Protein AF-A0A6G9YZG6-F1 (afdb_monomer_lite)

InterPro domains:
  IPR021944 Protein of unknown function DUF3560 [PF12083] (95-183)

Organism: NCBI:txid455432

pLDDT: mean 95.26, std 3.95, range [66.19, 98.56]

Structure (mmCIF, N/CA/C/O backbone):
data_AF-A0A6G9YZG6-F1
#
_entry.id   AF-A0A6G9YZG6-F1
#
loop_
_atom_site.group_PDB
_atom_site.id
_atom_site.type_symbol
_atom_site.label_atom_id
_atom_site.label_alt_id
_atom_site.label_comp_id
_atom_site.label_asym_id
_atom_site.label_entity_id
_atom_site.label_seq_id
_atom_site.pdbx_PDB_ins_code
_atom_site.Cartn_x
_atom_site.Cartn_y
_atom_site.Cartn_z
_atom_site.occupancy
_atom_site.B_iso_or_equiv
_atom_site.auth_seq_id
_atom_site.auth_comp_id
_atom_site.auth_asym_id
_atom_site.auth_atom_id
_atom_site.pdbx_PDB_model_num
ATOM 1 N N . MET A 1 1 ? -2.376 -21.360 24.106 1.00 89.12 1 MET A N 1
ATOM 2 C CA . MET A 1 1 ? -1.955 -20.073 23.513 1.00 89.12 1 MET A CA 1
ATOM 3 C C . MET A 1 1 ? -3.030 -19.050 23.821 1.00 89.12 1 MET A C 1
ATOM 5 O O . MET A 1 1 ? -4.202 -19.397 23.697 1.00 89.12 1 MET A O 1
ATOM 9 N N . THR A 1 2 ? -2.637 -17.857 24.265 1.00 96.19 2 THR A N 1
ATOM 10 C CA . THR A 1 2 ? -3.568 -16.774 24.608 1.00 96.19 2 THR A CA 1
ATOM 11 C C . THR A 1 2 ? -3.602 -15.763 23.473 1.00 96.19 2 THR A C 1
ATOM 13 O O . THR A 1 2 ? -2.553 -15.366 22.978 1.00 96.19 2 THR A O 1
ATOM 16 N N . LEU A 1 3 ? -4.807 -15.399 23.051 1.00 97.50 3 LEU A N 1
ATOM 17 C CA . LEU A 1 3 ? -5.093 -14.410 22.025 1.00 97.50 3 LEU A CA 1
ATOM 18 C C . LEU A 1 3 ? -5.885 -13.266 22.649 1.00 97.50 3 LEU A C 1
ATOM 20 O O . LEU A 1 3 ? -6.786 -13.506 23.456 1.00 97.50 3 LEU A O 1
ATOM 24 N N . THR A 1 4 ? -5.623 -12.041 22.214 1.00 98.25 4 THR A N 1
ATOM 25 C CA . THR A 1 4 ? -6.301 -10.861 22.760 1.00 98.25 4 THR A CA 1
ATOM 26 C C . THR A 1 4 ? -7.100 -10.163 21.671 1.00 98.25 4 THR A C 1
ATOM 28 O O . THR A 1 4 ? -6.534 -9.739 20.664 1.00 98.25 4 THR A O 1
ATOM 31 N N . ILE A 1 5 ? -8.411 -9.997 21.861 1.00 98.19 5 ILE A N 1
ATOM 32 C CA . ILE A 1 5 ? -9.216 -9.093 21.032 1.00 98.19 5 ILE A CA 1
ATOM 33 C C . ILE A 1 5 ? -9.313 -7.751 21.751 1.00 98.19 5 ILE A C 1
ATOM 35 O O . ILE A 1 5 ? -9.978 -7.642 22.783 1.00 98.19 5 ILE A O 1
ATOM 39 N N . THR A 1 6 ? -8.666 -6.731 21.194 1.00 98.12 6 THR A N 1
ATOM 40 C CA . THR A 1 6 ? -8.722 -5.358 21.703 1.00 98.12 6 THR A CA 1
ATOM 41 C C . THR A 1 6 ? -9.744 -4.537 20.928 1.00 98.12 6 THR A C 1
ATOM 43 O O . THR A 1 6 ? -9.953 -4.743 19.729 1.00 98.12 6 THR A O 1
ATOM 46 N N . HIS A 1 7 ? -10.391 -3.594 21.608 1.00 98.00 7 HIS A N 1
ATOM 47 C CA . HIS A 1 7 ? -11.150 -2.525 20.977 1.00 98.00 7 HIS A CA 1
ATOM 48 C C . HIS A 1 7 ? -10.898 -1.197 21.686 1.00 98.00 7 HIS A C 1
ATOM 50 O O . HIS A 1 7 ? -11.133 -1.096 22.886 1.00 98.00 7 HIS A O 1
ATOM 56 N N . THR A 1 8 ? -10.500 -0.184 20.920 1.00 97.25 8 THR A N 1
ATOM 57 C CA . THR A 1 8 ? -10.471 1.222 21.346 1.00 97.25 8 THR A CA 1
ATOM 58 C C . THR A 1 8 ? -11.055 2.103 20.244 1.00 97.25 8 THR A C 1
ATOM 60 O O . THR A 1 8 ? -11.050 1.725 19.066 1.00 97.25 8 THR A O 1
ATOM 63 N N . ALA A 1 9 ? -11.517 3.308 20.590 1.00 95.44 9 ALA A N 1
ATOM 64 C CA . ALA A 1 9 ? -11.971 4.271 19.588 1.00 95.44 9 ALA A CA 1
ATOM 65 C C . ALA A 1 9 ? -10.851 4.638 18.590 1.00 95.44 9 ALA A C 1
ATOM 67 O O . ALA A 1 9 ? -11.101 4.714 17.388 1.00 95.44 9 ALA A O 1
ATOM 68 N N . ALA A 1 10 ? -9.607 4.792 19.055 1.00 94.38 10 ALA A N 1
ATOM 69 C CA . ALA A 1 10 ? -8.480 5.190 18.209 1.00 94.38 10 ALA A CA 1
ATOM 70 C C . ALA A 1 10 ? -8.047 4.092 17.219 1.00 94.38 10 ALA A C 1
ATOM 72 O O . ALA A 1 10 ? -7.867 4.352 16.025 1.00 94.38 10 ALA A O 1
ATOM 73 N N . GLU A 1 11 ? -7.896 2.854 17.691 1.00 94.00 11 GLU A N 1
ATOM 74 C CA . GLU A 1 11 ? -7.313 1.766 16.895 1.00 94.00 11 GLU A CA 1
ATOM 75 C C . GLU A 1 11 ? -8.378 0.938 16.174 1.00 94.00 11 GLU A C 1
ATOM 77 O O . GLU A 1 11 ? -8.157 0.464 15.051 1.00 94.00 11 GLU A O 1
ATOM 82 N N . GLY A 1 12 ? -9.580 0.870 16.749 1.00 96.62 12 GLY A N 1
ATOM 83 C CA . GLY A 1 12 ? -10.653 -0.004 16.314 1.00 96.62 12 GLY A CA 1
ATOM 84 C C . GLY A 1 12 ? -10.546 -1.381 16.965 1.00 96.62 12 GLY A C 1
ATOM 85 O O . GLY A 1 12 ? -9.961 -1.528 18.028 1.00 96.62 12 GLY A O 1
ATOM 86 N N . THR A 1 13 ? -11.146 -2.394 16.333 1.00 98.25 13 THR A N 1
ATOM 87 C CA . THR A 1 13 ? -11.141 -3.769 16.855 1.00 98.25 13 THR A CA 1
ATOM 88 C C . THR A 1 13 ? -10.064 -4.587 16.164 1.00 98.25 13 THR A C 1
ATOM 90 O O . THR A 1 13 ? -10.053 -4.650 14.927 1.00 98.25 13 THR A O 1
ATOM 93 N N . MET A 1 14 ? -9.209 -5.237 16.945 1.00 98.00 14 MET A N 1
ATOM 94 C CA . MET A 1 14 ? -8.041 -5.968 16.459 1.00 98.00 14 MET A CA 1
ATOM 95 C C . MET A 1 14 ? -7.892 -7.286 17.221 1.00 98.00 14 MET A C 1
ATOM 97 O O . MET A 1 14 ? -8.255 -7.374 18.389 1.00 98.00 14 MET A O 1
ATOM 101 N N . LEU A 1 15 ? -7.402 -8.321 16.543 1.00 97.94 15 LEU A N 1
ATOM 102 C CA . LEU A 1 15 ? -6.982 -9.578 17.155 1.00 97.94 15 LEU A CA 1
ATOM 103 C C . LEU A 1 15 ? -5.455 -9.602 17.162 1.00 97.94 15 LEU A C 1
ATOM 105 O O . LEU A 1 15 ? -4.824 -9.573 16.100 1.00 97.94 15 LEU A O 1
ATOM 109 N N . ASN A 1 16 ? -4.900 -9.656 18.363 1.00 96.81 16 ASN A N 1
ATOM 110 C CA . ASN A 1 16 ? -3.474 -9.612 18.635 1.00 96.81 16 ASN A CA 1
ATOM 111 C C . ASN A 1 16 ? -2.943 -11.005 18.981 1.00 96.81 16 ASN A C 1
ATOM 113 O O . ASN A 1 16 ? -3.702 -11.968 19.105 1.00 96.81 16 ASN A O 1
ATOM 117 N N . ASP A 1 17 ? -1.621 -11.087 19.114 1.00 95.50 17 ASP A N 1
ATOM 118 C CA . ASP A 1 17 ? -0.892 -12.276 19.571 1.00 95.50 17 ASP A CA 1
ATOM 119 C C . ASP A 1 17 ? -1.012 -13.501 18.652 1.00 95.50 17 ASP A C 1
ATOM 121 O O . ASP A 1 17 ? -0.592 -14.597 19.009 1.00 95.50 17 ASP A O 1
ATOM 125 N N . THR A 1 18 ? -1.530 -13.322 17.433 1.00 94.62 18 THR A N 1
ATOM 126 C CA . THR A 1 18 ? -1.565 -14.378 16.415 1.00 94.62 18 THR A CA 1
ATOM 127 C C . THR A 1 18 ? -0.169 -14.639 15.865 1.00 94.62 18 THR A C 1
ATOM 129 O O . THR A 1 18 ? 0.550 -13.693 15.528 1.00 94.62 18 THR A O 1
ATOM 132 N N . VAL A 1 19 ? 0.185 -15.905 15.672 1.00 92.56 19 VAL A N 1
ATOM 133 C CA . VAL A 1 19 ? 1.480 -16.314 15.119 1.00 92.56 19 VAL A CA 1
ATOM 134 C C . VAL A 1 19 ? 1.274 -16.964 13.755 1.00 92.56 19 VAL A C 1
ATOM 136 O O . VAL A 1 19 ? 0.313 -17.681 13.509 1.00 92.56 19 VAL A O 1
ATOM 139 N N . ARG A 1 20 ? 2.186 -16.733 12.809 1.00 91.56 20 ARG A N 1
ATOM 140 C CA . ARG A 1 20 ? 2.101 -17.397 11.503 1.00 91.56 20 ARG A CA 1
ATOM 141 C C . ARG A 1 20 ? 2.157 -18.921 11.680 1.00 91.56 20 ARG A C 1
ATOM 143 O O . ARG A 1 20 ? 3.149 -19.438 12.178 1.00 91.56 20 ARG A O 1
ATOM 150 N N . GLY A 1 21 ? 1.144 -19.618 11.165 1.00 91.88 21 GLY A N 1
ATOM 151 C CA . GLY A 1 21 ? 1.078 -21.084 11.177 1.00 91.88 21 GLY A CA 1
ATOM 152 C C . GLY A 1 21 ? 0.501 -21.686 12.460 1.00 91.88 21 GLY A C 1
ATOM 153 O O . GLY A 1 21 ? 0.537 -22.900 12.612 1.00 91.88 21 GLY A O 1
ATOM 154 N N . ASP A 1 22 ? -0.045 -20.868 13.362 1.00 92.69 22 ASP A N 1
ATOM 155 C CA . ASP A 1 22 ? -0.682 -21.318 14.605 1.00 92.69 22 ASP A CA 1
ATOM 156 C C . ASP A 1 22 ? -2.106 -21.877 14.425 1.00 92.69 22 ASP A C 1
ATOM 158 O O . ASP A 1 22 ? -2.679 -22.353 15.399 1.00 92.69 22 ASP A O 1
ATOM 162 N N . GLY A 1 23 ? -2.677 -21.812 13.215 1.00 95.06 23 GLY A N 1
ATOM 163 C CA . GLY A 1 23 ? -4.058 -22.205 12.893 1.00 95.06 23 GLY A CA 1
ATOM 164 C C . GLY A 1 23 ? -5.105 -21.089 13.047 1.00 95.06 23 GLY A C 1
ATOM 165 O O . GLY A 1 23 ? -6.247 -21.231 12.601 1.00 95.06 23 GLY A O 1
ATOM 166 N N . THR A 1 24 ? -4.737 -19.941 13.628 1.00 96.62 24 THR A N 1
ATOM 167 C CA . THR A 1 24 ? -5.648 -18.810 13.867 1.00 96.62 24 THR A CA 1
ATOM 168 C C . THR A 1 24 ? -6.155 -18.217 12.553 1.00 96.62 24 THR A C 1
ATOM 170 O O . THR A 1 24 ? -7.292 -17.748 12.460 1.00 96.62 24 THR A O 1
ATOM 173 N N . TYR A 1 25 ? -5.326 -18.234 11.506 1.00 96.50 25 TYR A N 1
ATOM 174 C CA . TYR A 1 25 ? -5.683 -17.680 10.203 1.00 96.50 25 TYR A CA 1
ATOM 175 C C . TYR A 1 25 ? -6.857 -18.426 9.554 1.00 96.50 25 TYR A C 1
ATOM 177 O O . TYR A 1 25 ? -7.769 -17.788 9.022 1.00 96.50 25 TYR A O 1
ATOM 185 N N . GLU A 1 26 ? -6.859 -19.754 9.625 1.00 97.19 26 GLU A N 1
ATOM 186 C CA . GLU A 1 26 ? -7.898 -20.625 9.081 1.00 97.19 26 GLU A CA 1
ATOM 187 C C . GLU A 1 26 ? -9.221 -20.407 9.819 1.00 97.19 26 GLU A C 1
ATOM 189 O O . GLU A 1 26 ? -10.245 -20.144 9.183 1.00 97.19 26 GLU A O 1
ATOM 194 N N . VAL A 1 27 ? -9.185 -20.394 11.158 1.00 97.69 27 VAL A N 1
ATOM 195 C CA . VAL A 1 27 ? -10.365 -20.120 11.995 1.00 97.69 27 VAL A CA 1
ATOM 196 C C . VAL A 1 27 ? -10.961 -18.755 11.659 1.00 97.69 27 VAL A C 1
ATOM 198 O O . VAL A 1 27 ? -12.163 -18.628 11.414 1.00 97.69 27 VAL A O 1
ATOM 201 N N . MET A 1 28 ? -10.125 -17.720 11.578 1.00 97.94 28 MET A N 1
ATOM 202 C CA . MET A 1 28 ? -10.586 -16.367 11.271 1.00 97.94 28 MET A CA 1
ATOM 203 C C . MET A 1 28 ? -11.084 -16.209 9.829 1.00 97.94 28 MET A C 1
ATOM 205 O O . MET A 1 28 ? -11.976 -15.393 9.580 1.00 97.94 28 MET A O 1
ATOM 209 N N . CYS A 1 29 ? -10.582 -17.001 8.876 1.00 97.50 29 CYS A N 1
ATOM 210 C CA . CYS A 1 29 ? -11.158 -17.061 7.533 1.00 97.50 29 CYS A CA 1
ATOM 211 C C . CYS A 1 29 ? -12.594 -17.595 7.559 1.00 97.50 29 CYS A C 1
ATOM 213 O O . CYS A 1 29 ? -13.457 -17.008 6.900 1.00 97.50 29 CYS A O 1
ATOM 215 N N . GLU A 1 30 ? -12.877 -18.637 8.344 1.00 97.62 30 GLU A N 1
ATOM 216 C CA . GLU A 1 30 ? -14.247 -19.141 8.502 1.00 97.62 30 GLU A CA 1
ATOM 217 C C . GLU A 1 30 ? -15.149 -18.140 9.226 1.00 97.62 30 GLU A C 1
ATOM 219 O O . GLU A 1 30 ? -16.259 -17.856 8.768 1.00 97.62 30 GLU A O 1
ATOM 224 N N . VAL A 1 31 ? -14.655 -17.509 10.299 1.00 97.69 31 VAL A N 1
ATOM 225 C CA . VAL A 1 31 ? -15.375 -16.424 10.987 1.00 97.69 31 VAL A CA 1
ATOM 226 C C . VAL A 1 31 ? -15.730 -15.315 10.002 1.00 97.69 31 VAL A C 1
ATOM 228 O O . VAL A 1 31 ? -16.886 -14.898 9.932 1.00 97.69 31 VAL A O 1
ATOM 231 N N . LYS A 1 32 ? -14.768 -14.865 9.191 1.00 97.06 32 LYS A N 1
ATOM 232 C CA . LYS A 1 32 ? -14.996 -13.849 8.162 1.00 97.06 32 LYS A CA 1
ATOM 233 C C . LYS A 1 32 ? -16.069 -14.278 7.162 1.00 97.06 32 LYS A C 1
ATOM 235 O O . LYS A 1 32 ? -16.893 -13.441 6.802 1.00 97.06 32 LYS A O 1
ATOM 240 N N . ARG A 1 33 ? -16.070 -15.532 6.695 1.00 97.31 33 ARG A N 1
ATOM 241 C CA . ARG A 1 33 ? -17.112 -16.032 5.777 1.00 97.31 33 ARG A CA 1
ATOM 242 C C . ARG A 1 33 ? -18.493 -16.030 6.431 1.00 97.31 33 ARG A C 1
ATOM 244 O O . ARG A 1 33 ? -19.461 -15.680 5.769 1.00 97.31 33 ARG A O 1
ATOM 251 N N . ARG A 1 34 ? -18.570 -16.375 7.720 1.00 96.62 34 ARG A N 1
ATOM 252 C CA . ARG A 1 34 ? -19.827 -16.475 8.473 1.00 96.62 34 ARG A CA 1
ATOM 253 C C . ARG A 1 34 ? -20.428 -15.122 8.854 1.00 96.62 34 ARG A C 1
ATOM 255 O O . ARG A 1 34 ? -21.621 -14.921 8.669 1.00 96.62 34 ARG A O 1
ATOM 262 N N . VAL A 1 35 ? -19.634 -14.226 9.447 1.00 96.00 35 VAL A N 1
ATOM 263 C CA . VAL A 1 35 ? -20.140 -12.965 10.032 1.00 96.00 35 VAL A CA 1
ATOM 264 C C . VAL A 1 35 ? -19.664 -11.706 9.314 1.00 96.00 35 VAL A C 1
ATOM 266 O O . VAL A 1 35 ? -20.161 -10.624 9.594 1.00 96.00 35 VAL A O 1
ATOM 269 N N . GLY A 1 36 ? -18.726 -11.810 8.373 1.00 93.31 36 GLY A N 1
ATOM 270 C CA . GLY A 1 36 ? -18.195 -10.650 7.661 1.00 93.31 36 GLY A CA 1
ATOM 271 C C . GLY A 1 36 ? -17.328 -9.730 8.531 1.00 93.31 36 GLY A C 1
ATOM 272 O O . GLY A 1 36 ? -16.917 -10.074 9.637 1.00 93.31 36 GLY A O 1
ATOM 273 N N . HIS A 1 37 ? -17.010 -8.549 7.988 1.00 94.31 37 HIS A N 1
ATOM 274 C CA . HIS A 1 37 ? -16.215 -7.449 8.570 1.00 94.31 37 HIS A CA 1
ATOM 275 C C . HIS A 1 37 ? -14.761 -7.720 8.992 1.00 94.31 37 HIS A C 1
ATOM 277 O O . HIS A 1 37 ? -13.939 -6.811 8.849 1.00 94.31 37 HIS A O 1
ATOM 283 N N . TRP A 1 38 ? -14.420 -8.910 9.482 1.00 97.50 38 TRP A N 1
ATOM 284 C CA . TRP A 1 38 ? -13.044 -9.278 9.803 1.00 97.50 38 TRP A CA 1
ATOM 285 C C . TRP A 1 38 ? -12.184 -9.330 8.538 1.00 97.50 38 TRP A C 1
ATOM 287 O O . TRP A 1 38 ? -12.568 -9.874 7.498 1.00 97.50 38 TRP A O 1
ATOM 297 N N . LYS A 1 39 ? -10.995 -8.740 8.609 1.00 97.00 39 LYS A N 1
ATOM 298 C CA . LYS A 1 39 ? -10.051 -8.657 7.498 1.00 97.00 39 LYS A CA 1
ATOM 299 C C . LYS A 1 39 ? -8.626 -8.754 8.019 1.00 97.00 39 LYS A C 1
ATOM 301 O O . LYS A 1 39 ? -8.262 -8.046 8.948 1.00 97.00 39 LYS A O 1
ATOM 306 N N . TRP A 1 40 ? -7.798 -9.546 7.346 1.00 96.38 40 TRP A N 1
ATOM 307 C CA . TRP A 1 40 ? -6.355 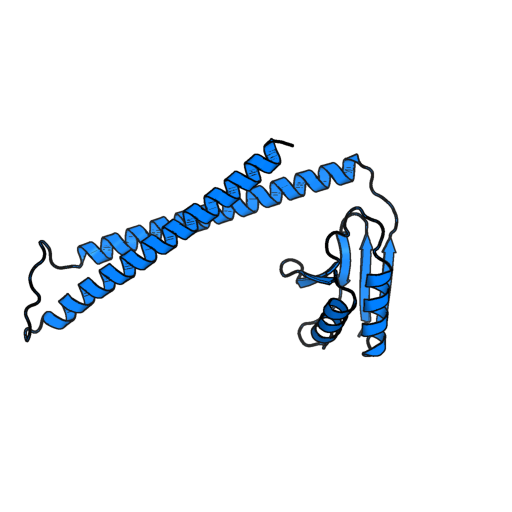-9.507 7.549 1.00 96.38 40 TRP A CA 1
ATOM 308 C C . TRP A 1 40 ? -5.765 -8.189 7.028 1.00 96.38 40 TRP A C 1
ATOM 310 O O . TRP A 1 40 ? -5.845 -7.879 5.830 1.00 96.38 40 TRP A O 1
ATOM 320 N N . SER A 1 41 ? -5.176 -7.406 7.925 1.00 94.56 41 SER A N 1
ATOM 321 C CA . SER A 1 41 ? -4.411 -6.208 7.602 1.00 94.56 41 SER A CA 1
ATOM 322 C C . SER A 1 41 ? -2.959 -6.584 7.331 1.00 94.56 41 SER A C 1
ATOM 324 O O . SER A 1 41 ? -2.249 -7.045 8.217 1.00 94.56 41 SER A O 1
ATOM 326 N N . ARG A 1 42 ? -2.485 -6.357 6.101 1.00 92.25 42 ARG A N 1
ATOM 327 C CA . ARG A 1 42 ? -1.086 -6.639 5.735 1.00 92.25 42 ARG A CA 1
ATOM 328 C C . ARG A 1 42 ? -0.091 -5.641 6.330 1.00 92.25 42 ARG A C 1
ATOM 330 O O . ARG A 1 42 ? 1.074 -5.985 6.459 1.00 92.25 42 ARG A O 1
ATOM 337 N N . SER A 1 43 ? -0.509 -4.417 6.647 1.00 89.31 43 SER A N 1
ATOM 338 C CA . SER A 1 43 ? 0.384 -3.432 7.272 1.00 89.31 43 SER A CA 1
ATOM 339 C C . SER A 1 43 ? 0.566 -3.704 8.762 1.00 89.31 43 SER A C 1
ATOM 341 O O . SER A 1 43 ? 1.675 -3.590 9.258 1.00 89.31 43 SER A O 1
ATOM 343 N N . LEU A 1 44 ? -0.508 -4.111 9.445 1.00 91.19 44 LEU A N 1
ATOM 344 C CA . LEU A 1 44 ? -0.486 -4.420 10.879 1.00 91.19 44 LEU A CA 1
ATOM 345 C C . LEU A 1 44 ? -0.135 -5.886 11.164 1.00 91.19 44 LEU A C 1
ATOM 347 O O . LEU A 1 44 ? 0.136 -6.229 12.303 1.00 91.19 44 LEU A O 1
ATOM 351 N N . GLN A 1 45 ? -0.152 -6.747 10.138 1.00 93.38 45 GLN A N 1
ATOM 352 C CA . GLN A 1 45 ? 0.023 -8.200 10.268 1.00 93.38 45 GLN A CA 1
ATOM 353 C C . GLN A 1 45 ? -0.931 -8.809 11.305 1.00 93.38 45 GLN A C 1
ATOM 355 O O . GLN A 1 45 ? -0.547 -9.662 12.096 1.00 93.38 45 GLN A O 1
ATOM 360 N N . GLN A 1 46 ? -2.181 -8.344 11.297 1.00 95.88 46 GLN A N 1
ATOM 361 C CA . GLN A 1 46 ? -3.199 -8.694 12.284 1.00 95.88 46 GLN A CA 1
ATOM 362 C C . GLN A 1 46 ? -4.585 -8.747 11.642 1.00 95.88 46 GLN A C 1
ATOM 364 O O . GLN A 1 46 ? -4.847 -8.113 10.610 1.00 95.88 46 GLN A O 1
ATOM 369 N N . TRP A 1 47 ? -5.504 -9.477 12.271 1.00 97.56 47 TRP A N 1
ATOM 370 C CA . TRP A 1 47 ? -6.921 -9.425 11.921 1.00 97.56 47 TRP A CA 1
ATOM 371 C C . TRP A 1 47 ? -7.563 -8.182 12.535 1.00 97.56 47 TRP A C 1
ATOM 373 O O . TRP A 1 47 ? -7.422 -7.925 13.724 1.00 97.56 47 TRP A O 1
ATOM 383 N N . ILE A 1 48 ? -8.295 -7.423 11.723 1.00 97.56 48 ILE A N 1
ATOM 384 C CA . ILE A 1 48 ? -9.008 -6.216 12.150 1.00 97.56 48 ILE A CA 1
ATOM 385 C C . ILE A 1 48 ? -10.473 -6.274 11.730 1.00 97.56 48 ILE A C 1
ATOM 387 O O . ILE A 1 48 ? -10.814 -6.890 10.715 1.00 97.56 48 ILE A O 1
ATOM 391 N N . VAL A 1 49 ? -11.341 -5.572 12.450 1.00 97.56 49 VAL A N 1
ATOM 392 C CA . VAL A 1 49 ? -12.715 -5.321 12.002 1.00 97.56 49 VAL A CA 1
ATOM 393 C C . VAL A 1 49 ? -12.730 -4.083 11.110 1.00 97.56 49 VAL A C 1
ATOM 395 O O . VAL A 1 49 ? -12.322 -2.992 11.499 1.00 97.56 49 VAL A O 1
ATOM 398 N N . HIS A 1 50 ? -13.234 -4.225 9.886 1.00 94.88 50 HIS A N 1
ATOM 399 C CA . HIS A 1 50 ? -13.317 -3.112 8.948 1.00 94.88 50 HIS A CA 1
ATOM 400 C C . HIS A 1 50 ? -14.235 -1.989 9.463 1.00 94.88 50 HIS A C 1
ATOM 402 O O . HIS A 1 50 ? -15.368 -2.248 9.894 1.00 94.88 50 HIS A O 1
ATOM 408 N N . ALA A 1 51 ? -13.766 -0.740 9.333 1.00 92.44 51 ALA A N 1
ATOM 409 C CA . ALA A 1 51 ? -14.478 0.479 9.721 1.00 92.44 51 ALA A CA 1
ATOM 410 C C . ALA A 1 51 ? -15.029 0.406 11.158 1.00 92.44 51 ALA A C 1
ATOM 412 O O . ALA A 1 51 ? -16.244 0.481 11.364 1.00 92.44 51 ALA A O 1
ATOM 413 N N . SER A 1 52 ? -14.141 0.166 12.127 1.00 95.81 52 SER A N 1
ATOM 414 C CA . SER A 1 52 ? -14.469 0.111 13.560 1.00 95.81 52 SER A CA 1
ATOM 415 C C . SER A 1 52 ? -13.857 1.237 14.397 1.00 95.81 52 SER A C 1
ATOM 417 O O . SER A 1 52 ? -14.189 1.325 15.568 1.00 95.81 52 SER A O 1
ATOM 419 N N . ARG A 1 53 ? -12.942 2.042 13.842 1.00 95.12 53 ARG A N 1
ATOM 420 C CA . ARG A 1 53 ? -12.385 3.217 14.533 1.00 95.12 53 ARG A CA 1
ATOM 421 C C . ARG A 1 53 ? -13.462 4.271 14.723 1.00 95.12 53 ARG A C 1
ATOM 423 O O . ARG A 1 53 ? -14.312 4.416 13.842 1.00 95.12 53 ARG A O 1
ATOM 430 N N . ASP A 1 54 ? -13.399 4.966 15.851 1.00 94.75 54 ASP A N 1
ATOM 431 C CA . ASP A 1 54 ? -14.322 6.023 16.266 1.00 94.75 54 ASP A CA 1
ATOM 432 C C . ASP A 1 54 ? -15.797 5.578 16.201 1.00 94.75 54 ASP A C 1
ATOM 434 O O . ASP A 1 54 ? -16.703 6.350 15.896 1.00 94.75 54 ASP A O 1
ATOM 438 N N . ARG A 1 55 ? -16.045 4.284 16.443 1.00 93.94 55 ARG A N 1
ATOM 439 C CA . ARG A 1 55 ? -17.373 3.663 16.476 1.00 93.94 55 ARG A CA 1
ATOM 440 C C . ARG A 1 55 ? -17.469 2.734 17.672 1.00 93.94 55 ARG A C 1
ATOM 442 O O . ARG A 1 55 ? -16.465 2.179 18.099 1.00 93.94 55 ARG A O 1
ATOM 449 N N . GLN A 1 56 ? -18.692 2.501 18.139 1.00 95.69 56 GLN A N 1
ATOM 450 C CA . GLN A 1 56 ? -18.942 1.496 19.169 1.00 95.69 56 GLN A CA 1
ATOM 451 C C . GLN A 1 56 ? -18.475 0.094 18.716 1.00 95.69 56 GLN A C 1
ATOM 453 O O . GLN A 1 56 ? -18.554 -0.222 17.515 1.00 95.69 56 GLN A O 1
ATOM 458 N N . PRO A 1 57 ? -18.007 -0.757 19.651 1.00 95.56 57 PRO A N 1
ATOM 459 C CA . PRO A 1 57 ? -17.537 -2.098 19.335 1.00 95.56 57 PRO A CA 1
ATOM 460 C C . PRO A 1 57 ? -18.623 -2.905 18.628 1.00 95.56 57 PRO A C 1
ATOM 462 O O . PRO A 1 57 ? -19.769 -2.975 19.069 1.00 95.56 57 PRO A O 1
ATOM 465 N N . LYS A 1 58 ? -18.265 -3.565 17.523 1.00 95.31 58 LYS A N 1
ATOM 466 C CA . LYS A 1 58 ? -19.202 -4.419 16.781 1.00 95.31 58 LYS A CA 1
ATOM 467 C C . LYS A 1 58 ? -19.330 -5.773 17.474 1.00 95.31 58 LYS A C 1
ATOM 469 O O . LYS A 1 58 ? -18.795 -6.768 16.986 1.00 95.31 58 LYS A O 1
ATOM 474 N N . GLU A 1 59 ? -20.036 -5.797 18.602 1.00 95.56 59 GLU A N 1
ATOM 475 C CA . GLU A 1 59 ? -20.065 -6.925 19.544 1.00 95.56 59 GLU A CA 1
ATOM 476 C C . GLU A 1 59 ? -20.388 -8.266 18.889 1.00 95.56 59 GLU A C 1
ATOM 478 O O . GLU A 1 59 ? -19.702 -9.248 19.155 1.00 95.56 59 GLU A O 1
ATOM 483 N N . TYR A 1 60 ? -21.350 -8.301 17.963 1.00 96.38 60 TYR A N 1
ATOM 484 C CA . TYR A 1 60 ? -21.684 -9.516 17.214 1.00 96.38 60 TYR A CA 1
ATOM 485 C C . TYR A 1 60 ? -20.456 -10.156 16.540 1.00 96.38 60 TYR A C 1
ATOM 487 O O . TYR A 1 60 ? -20.243 -11.362 16.638 1.00 96.38 60 TYR A O 1
ATOM 495 N N . HIS A 1 61 ? -19.602 -9.345 15.910 1.00 97.12 61 HIS A N 1
ATOM 496 C CA . HIS A 1 61 ? -18.414 -9.820 15.199 1.00 97.12 61 HIS A CA 1
ATOM 497 C C . HIS A 1 61 ? -17.296 -10.218 16.161 1.00 97.12 61 HIS A C 1
ATOM 499 O O . HIS A 1 61 ? -16.593 -11.196 15.907 1.00 97.12 61 HIS A O 1
ATOM 505 N N . ILE A 1 62 ? -17.135 -9.464 17.253 1.00 97.56 62 ILE A N 1
ATOM 506 C CA . ILE A 1 62 ? -16.151 -9.743 18.307 1.00 97.56 62 ILE A CA 1
ATOM 507 C C . ILE A 1 62 ? -16.476 -11.074 18.976 1.00 97.56 62 ILE A C 1
ATOM 509 O O . ILE A 1 62 ? -15.629 -11.962 19.027 1.00 97.56 62 ILE A O 1
ATOM 513 N N . LYS A 1 63 ? -17.723 -11.235 19.424 1.00 97.81 63 LYS A N 1
ATOM 514 C CA . LYS A 1 63 ? -18.199 -12.446 20.088 1.00 97.81 63 LYS A CA 1
ATOM 515 C C . LYS A 1 63 ? -18.097 -13.655 19.164 1.00 97.81 63 LYS A C 1
ATOM 517 O O . LYS A 1 63 ? -17.543 -14.672 19.556 1.00 97.81 63 LYS A O 1
ATOM 522 N N . ALA A 1 64 ? -18.520 -13.518 17.906 1.00 97.75 64 ALA A N 1
ATOM 523 C CA . ALA A 1 64 ? -18.414 -14.594 16.927 1.00 97.75 64 ALA A CA 1
ATOM 524 C C . ALA A 1 64 ? -16.969 -15.066 16.687 1.00 97.75 64 ALA A C 1
ATOM 526 O O . ALA A 1 64 ? -16.762 -16.261 16.475 1.00 97.75 64 ALA A O 1
ATOM 527 N N . ALA A 1 65 ? -15.991 -14.154 16.695 1.00 98.06 65 ALA A N 1
ATOM 528 C CA . ALA A 1 65 ? -14.576 -14.504 16.588 1.00 98.06 65 ALA A CA 1
ATOM 529 C C . ALA A 1 65 ? -14.066 -15.174 17.866 1.00 98.06 65 ALA A C 1
ATOM 531 O O . ALA A 1 65 ? -13.457 -16.238 17.795 1.00 98.06 65 ALA A O 1
ATOM 532 N N . ALA A 1 66 ? -14.365 -14.589 19.028 1.00 98.25 66 ALA A N 1
ATOM 533 C CA . ALA A 1 66 ? -13.958 -15.125 20.321 1.00 98.25 66 ALA A CA 1
ATOM 534 C C . ALA A 1 66 ? -14.480 -16.549 20.539 1.00 98.25 66 ALA A C 1
ATOM 536 O O . ALA A 1 66 ? -13.720 -17.428 20.932 1.00 98.25 66 ALA A O 1
ATOM 537 N N . ASP A 1 67 ? -15.753 -16.792 20.229 1.00 98.31 67 ASP A N 1
ATOM 538 C CA . ASP A 1 67 ? -16.385 -18.101 20.382 1.00 98.31 67 ASP A CA 1
ATOM 539 C C . ASP A 1 67 ? -15.768 -19.136 19.431 1.00 98.31 67 ASP A C 1
ATOM 541 O O . ASP A 1 67 ? -15.500 -20.262 19.840 1.00 98.31 67 ASP A O 1
ATOM 545 N N . ALA A 1 68 ? -15.481 -18.758 18.179 1.00 98.06 68 ALA A N 1
ATOM 546 C CA . ALA A 1 68 ? -14.850 -19.657 17.211 1.00 98.06 68 ALA A CA 1
ATOM 547 C C . ALA A 1 68 ? -13.407 -20.017 17.599 1.00 98.06 68 ALA A C 1
ATOM 549 O O . ALA A 1 68 ? -13.010 -21.174 17.501 1.00 98.06 68 ALA A O 1
ATOM 550 N N . LEU A 1 69 ? -12.634 -19.041 18.075 1.00 98.06 69 LEU A N 1
ATOM 551 C CA . LEU A 1 69 ? -11.266 -19.258 18.542 1.00 98.06 69 LEU A CA 1
ATOM 552 C C . LEU A 1 69 ? -11.241 -20.105 19.824 1.00 98.06 69 LEU A C 1
ATOM 554 O O . LEU A 1 69 ? -10.461 -21.046 19.928 1.00 98.06 69 LEU A O 1
ATOM 558 N N . ARG A 1 70 ? -12.149 -19.855 20.771 1.00 98.38 70 ARG A N 1
ATOM 559 C CA . ARG A 1 70 ? -12.286 -20.701 21.968 1.00 98.38 70 ARG A CA 1
ATOM 560 C C . ARG A 1 70 ? -12.685 -22.130 21.615 1.00 98.38 70 ARG A C 1
ATOM 562 O O . ARG A 1 70 ? -12.112 -23.065 22.162 1.00 98.38 70 ARG A O 1
ATOM 569 N N . ALA A 1 71 ? -13.609 -22.311 20.670 1.00 97.94 71 ALA A N 1
ATOM 570 C CA . ALA A 1 71 ? -13.993 -23.634 20.178 1.00 97.94 71 ALA A CA 1
ATOM 571 C C . ALA A 1 71 ? -12.830 -24.375 19.492 1.00 97.94 71 ALA A C 1
ATOM 573 O O . ALA A 1 71 ? -12.770 -25.599 19.547 1.00 97.94 71 ALA A O 1
ATOM 574 N N . ALA A 1 72 ? -11.889 -23.642 18.892 1.00 97.12 72 ALA A N 1
ATOM 575 C CA . ALA A 1 72 ? -10.655 -24.188 18.331 1.00 97.12 72 ALA A CA 1
ATOM 576 C C . ALA A 1 72 ? -9.547 -24.437 19.381 1.00 97.12 72 ALA A C 1
ATOM 578 O O . ALA A 1 72 ? -8.460 -24.882 19.024 1.00 97.12 72 ALA A O 1
ATOM 579 N N . GLY A 1 73 ? -9.809 -24.179 20.669 1.00 97.12 73 GLY A N 1
ATOM 580 C CA . GLY A 1 73 ? -8.892 -24.475 21.775 1.00 97.12 73 GLY A CA 1
ATOM 581 C C . GLY A 1 73 ? -7.955 -23.332 22.179 1.00 97.12 73 GLY A C 1
ATOM 582 O O . GLY A 1 73 ? -7.061 -23.546 23.000 1.00 97.12 73 GLY A O 1
ATOM 583 N N . TYR A 1 74 ? -8.135 -22.119 21.647 1.00 97.81 74 TYR A N 1
ATOM 584 C CA . TYR A 1 74 ? -7.371 -20.947 22.085 1.00 97.81 74 TYR A CA 1
ATOM 585 C C . TYR A 1 74 ? -7.997 -20.308 23.330 1.00 97.81 74 TYR A C 1
ATOM 587 O O . TYR A 1 74 ? -9.219 -20.198 23.454 1.00 97.81 74 TYR A O 1
ATOM 595 N N . THR A 1 75 ? -7.159 -19.794 24.229 1.00 97.69 75 THR A N 1
ATOM 596 C CA . THR A 1 75 ? -7.620 -18.890 25.289 1.00 97.69 75 THR A CA 1
ATOM 597 C C . THR A 1 75 ? -7.798 -17.506 24.675 1.00 97.69 75 THR A C 1
ATOM 599 O O . THR A 1 75 ? -6.866 -17.002 24.059 1.00 97.69 75 THR A O 1
ATOM 602 N N . VAL A 1 76 ? -8.976 -16.888 24.815 1.00 98.25 76 VAL A N 1
ATOM 603 C CA . VAL A 1 76 ? -9.258 -15.566 24.220 1.00 98.25 76 VAL A CA 1
ATOM 604 C C . VAL A 1 76 ? -9.681 -14.562 25.280 1.00 98.25 76 VAL A C 1
ATOM 606 O O . VAL A 1 76 ? -10.741 -14.727 25.899 1.00 98.25 76 VAL A O 1
ATOM 609 N N . GLU A 1 77 ? -8.898 -13.499 25.414 1.00 98.00 77 GLU A N 1
ATOM 610 C CA . GLU A 1 77 ? -9.167 -12.344 26.268 1.00 98.00 77 GLU A CA 1
ATOM 611 C C . GLU A 1 77 ? -9.818 -11.211 25.464 1.00 98.00 77 GLU A C 1
ATOM 613 O O . GLU A 1 77 ? -9.474 -10.975 24.304 1.00 98.00 77 GLU A O 1
ATOM 618 N N . LEU A 1 78 ? -10.793 -10.523 26.066 1.00 98.06 78 LEU A N 1
ATOM 619 C CA . LEU A 1 78 ? -11.497 -9.396 25.449 1.00 98.06 78 LEU A CA 1
ATOM 620 C C . LEU A 1 78 ? -11.196 -8.122 26.237 1.00 98.06 78 LEU A C 1
ATOM 622 O O . LEU A 1 78 ? -11.647 -7.984 27.372 1.00 98.06 78 LEU A O 1
ATOM 626 N N . LEU A 1 79 ? -10.484 -7.185 25.617 1.00 97.75 79 LEU A N 1
ATOM 627 C CA . LEU A 1 79 ? -10.154 -5.884 26.196 1.00 97.75 79 LEU A CA 1
ATOM 628 C C . LEU A 1 79 ? -10.905 -4.800 25.415 1.00 97.75 79 LEU A C 1
ATOM 630 O O . LEU A 1 79 ? -10.459 -4.366 24.354 1.00 97.75 79 LEU A O 1
ATOM 634 N N . ILE A 1 80 ? -12.090 -4.418 25.898 1.00 97.31 80 ILE A N 1
ATOM 635 C CA . ILE A 1 80 ? -12.997 -3.501 25.193 1.00 97.31 80 ILE A CA 1
ATOM 636 C C . ILE A 1 80 ? -13.105 -2.185 25.959 1.00 97.31 80 ILE A C 1
ATOM 638 O O . ILE A 1 80 ? -13.753 -2.122 27.003 1.00 97.31 80 ILE A O 1
ATOM 642 N N . ASP A 1 81 ? -12.539 -1.130 25.384 1.00 96.62 81 ASP A N 1
ATOM 643 C CA . ASP A 1 81 ? -12.729 0.248 25.818 1.00 96.62 81 ASP A CA 1
ATOM 644 C C . ASP A 1 81 ? -13.835 0.914 24.982 1.00 96.62 81 ASP A C 1
ATOM 646 O O . ASP A 1 81 ? -13.720 1.054 23.765 1.00 96.62 81 ASP A O 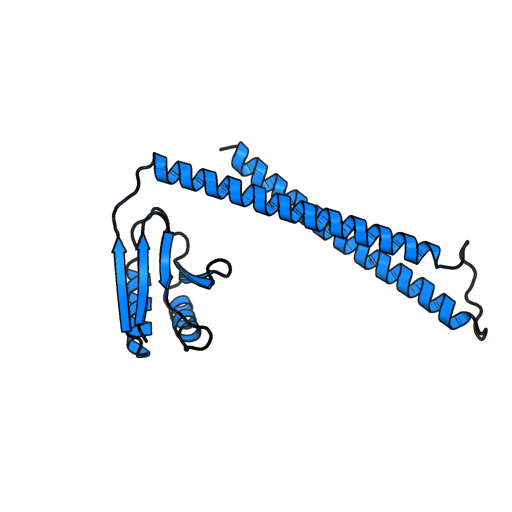1
ATOM 650 N N . ARG A 1 82 ? -14.934 1.305 25.639 1.00 96.19 82 ARG A N 1
ATOM 651 C CA . ARG A 1 82 ? -16.097 1.950 25.000 1.00 96.19 82 ARG A CA 1
ATOM 652 C C . ARG A 1 82 ? -16.064 3.476 25.082 1.00 96.19 82 ARG A C 1
ATOM 654 O O . ARG A 1 82 ? -17.040 4.119 24.684 1.00 96.19 82 ARG A O 1
ATOM 661 N N . THR A 1 83 ? -14.994 4.055 25.624 1.00 95.75 83 THR A N 1
ATOM 662 C CA . THR A 1 83 ? -14.859 5.506 25.730 1.00 95.75 83 THR A CA 1
ATOM 663 C C . THR A 1 83 ? -14.780 6.126 24.336 1.00 95.75 83 THR A C 1
ATOM 665 O O . THR A 1 83 ? -14.024 5.698 23.461 1.00 95.75 83 THR A O 1
ATOM 668 N N . ALA A 1 84 ? -15.640 7.115 24.093 1.00 92.94 84 ALA A N 1
ATOM 669 C CA . ALA A 1 84 ? -15.632 7.863 22.848 1.00 92.94 84 ALA A CA 1
ATOM 670 C C . ALA A 1 84 ? -14.591 8.982 22.938 1.00 92.94 84 ALA A C 1
ATOM 672 O O . ALA A 1 84 ? -14.520 9.683 23.947 1.00 92.94 84 ALA A O 1
ATOM 673 N N . ARG A 1 85 ? -13.821 9.170 21.863 1.00 92.81 85 ARG A N 1
ATOM 674 C CA . ARG A 1 85 ? -12.990 10.367 21.695 1.00 92.81 85 ARG A CA 1
ATOM 675 C C . ARG A 1 85 ? -13.872 11.569 21.389 1.00 92.81 85 ARG A C 1
ATOM 677 O O . ARG A 1 85 ? -14.983 11.416 20.872 1.00 92.81 85 ARG A O 1
ATOM 684 N N . SER A 1 86 ? -13.373 12.763 21.686 1.00 95.31 86 SER A N 1
ATOM 685 C CA . SER A 1 86 ? -14.051 13.983 21.258 1.00 95.31 86 SER A CA 1
ATOM 686 C C . SER A 1 86 ? -14.113 14.059 19.727 1.00 95.31 86 SER A C 1
ATOM 688 O O . SER A 1 86 ? -13.272 13.490 19.023 1.00 95.31 86 SER A O 1
ATOM 690 N N . ALA A 1 87 ? -15.103 14.783 19.198 1.00 91.94 87 ALA A N 1
ATOM 691 C CA . ALA A 1 87 ? -15.221 14.997 17.756 1.00 91.94 87 ALA A CA 1
ATOM 692 C C . ALA A 1 87 ? -13.947 15.638 17.178 1.00 91.94 87 ALA A C 1
ATOM 694 O O . ALA A 1 87 ? -13.442 15.173 16.162 1.00 91.94 87 ALA A O 1
ATOM 695 N N . ALA A 1 88 ? -13.372 16.613 17.891 1.00 93.56 88 ALA A N 1
ATOM 696 C CA . ALA A 1 88 ? -12.142 17.292 17.494 1.00 93.56 88 ALA A CA 1
ATOM 697 C C . ALA A 1 88 ? -10.943 16.332 17.370 1.00 93.56 88 ALA A C 1
ATOM 699 O O . ALA A 1 88 ? -10.221 16.369 16.378 1.00 93.56 88 ALA A O 1
ATOM 700 N N . GLU A 1 89 ? -10.742 15.430 18.336 1.00 93.31 89 GLU A N 1
ATOM 701 C CA . GLU A 1 89 ? -9.658 14.436 18.273 1.00 93.31 89 GLU A CA 1
ATOM 702 C C . GLU A 1 89 ? -9.877 13.407 17.156 1.00 93.31 89 GLU A C 1
ATOM 704 O O . GLU A 1 89 ? -8.927 12.980 16.493 1.00 93.31 89 GLU A O 1
ATOM 709 N N . ALA A 1 90 ? -11.126 12.979 16.950 1.00 92.25 90 ALA A N 1
ATOM 710 C CA . ALA A 1 90 ? -11.472 12.037 15.893 1.00 92.25 90 ALA A CA 1
ATOM 711 C C . ALA A 1 90 ? -11.260 12.648 14.497 1.00 92.25 90 ALA A C 1
ATOM 713 O O . ALA A 1 90 ? -10.718 11.975 13.614 1.00 92.25 90 ALA A O 1
ATOM 714 N N . GLU A 1 91 ? -11.636 13.915 14.314 1.00 92.56 91 GLU A N 1
ATOM 715 C CA . GLU A 1 91 ? -11.421 14.689 13.089 1.00 92.56 91 GLU A CA 1
ATOM 716 C C . GLU A 1 91 ? -9.936 14.942 12.833 1.00 92.56 91 GLU A C 1
ATOM 718 O O . GLU A 1 91 ? -9.461 14.618 11.746 1.00 92.56 91 GLU A O 1
ATOM 723 N N . ALA A 1 92 ? -9.177 15.398 13.835 1.00 92.44 92 ALA A N 1
ATOM 724 C CA . ALA A 1 92 ? -7.734 15.608 13.711 1.00 92.44 92 ALA A CA 1
ATOM 725 C C . ALA A 1 92 ? -7.007 14.321 13.284 1.00 92.44 92 ALA A C 1
ATOM 727 O O . ALA A 1 92 ? -6.277 14.310 12.294 1.00 92.44 92 ALA A O 1
ATOM 728 N N . ALA A 1 93 ? -7.294 13.196 13.950 1.00 92.56 93 ALA A N 1
ATOM 729 C CA . ALA A 1 93 ? -6.720 11.900 13.587 1.00 92.56 93 ALA A CA 1
ATOM 730 C C . ALA A 1 93 ? -7.205 11.397 12.216 1.00 92.56 93 ALA A C 1
ATOM 732 O O . ALA A 1 93 ? -6.544 10.587 11.564 1.00 92.56 93 ALA A O 1
ATOM 733 N N . HIS A 1 94 ? -8.399 11.795 11.773 1.00 90.62 94 HIS A N 1
ATOM 734 C CA . HIS A 1 94 ? -8.859 11.497 10.423 1.00 90.62 94 HIS A CA 1
ATOM 735 C C . HIS A 1 94 ? -8.072 12.301 9.382 1.00 90.62 94 HIS A C 1
ATOM 737 O O . HIS A 1 94 ? -7.663 11.704 8.386 1.00 90.62 94 HIS A O 1
ATOM 743 N N . THR A 1 95 ? -7.849 13.595 9.614 1.00 92.81 95 THR A N 1
ATOM 744 C CA . THR A 1 95 ? -7.050 14.479 8.754 1.00 92.81 95 THR A CA 1
ATOM 745 C C . THR A 1 95 ? -5.620 13.973 8.617 1.00 92.81 95 THR A C 1
ATOM 747 O O . THR A 1 95 ? -5.198 13.705 7.495 1.00 92.81 95 THR A O 1
ATOM 750 N N . GLU A 1 96 ? -4.944 13.685 9.732 1.00 93.69 96 GLU A N 1
ATOM 751 C CA . GLU A 1 96 ? -3.585 13.118 9.746 1.00 93.69 96 GLU A CA 1
ATOM 752 C C . GLU A 1 96 ? -3.494 11.851 8.876 1.00 93.69 96 GLU A C 1
ATOM 754 O O . GLU A 1 96 ? -2.630 11.717 8.014 1.00 93.69 96 GLU A O 1
ATOM 759 N N . ARG A 1 97 ? -4.471 10.939 8.983 1.00 91.69 97 ARG A N 1
ATOM 760 C CA . ARG A 1 97 ? -4.508 9.729 8.140 1.00 91.69 97 ARG A CA 1
ATOM 761 C C . ARG A 1 97 ? -4.719 10.014 6.654 1.00 91.69 97 ARG A C 1
ATOM 763 O O . ARG A 1 97 ? -4.311 9.197 5.823 1.00 91.69 97 ARG A O 1
ATOM 770 N N . GLN A 1 98 ? -5.433 11.083 6.298 1.00 93.50 98 GLN A N 1
ATOM 771 C CA . GLN A 1 98 ? -5.571 11.476 4.894 1.00 93.50 98 GLN A CA 1
ATOM 772 C C . GLN A 1 98 ? -4.261 12.062 4.371 1.00 93.50 98 GLN A C 1
ATOM 774 O O . GLN A 1 98 ? -3.862 11.701 3.265 1.00 93.50 98 GLN A O 1
ATOM 779 N N . GLU A 1 99 ? -3.572 12.878 5.166 1.00 94.19 99 GLU A N 1
ATOM 780 C CA . GLU A 1 99 ? -2.250 13.425 4.843 1.00 94.19 99 GLU A CA 1
ATOM 781 C C . GLU A 1 99 ? -1.217 12.304 4.668 1.00 94.19 99 GLU A C 1
ATOM 783 O O . GLU A 1 99 ? -0.595 12.203 3.610 1.00 94.19 99 GLU A O 1
ATOM 788 N N . ASP A 1 100 ? -1.143 11.361 5.611 1.00 94.56 100 ASP A N 1
ATOM 789 C CA . ASP A 1 100 ? -0.302 10.160 5.512 1.00 94.56 100 ASP A CA 1
ATOM 790 C C . ASP A 1 100 ? -0.586 9.360 4.237 1.00 94.56 100 ASP A C 1
ATOM 792 O O . ASP A 1 100 ? 0.317 8.855 3.559 1.00 94.56 100 ASP A O 1
ATOM 796 N N . ARG A 1 101 ? -1.871 9.220 3.888 1.00 94.94 101 ARG A N 1
ATOM 797 C CA . ARG A 1 101 ? -2.288 8.519 2.673 1.00 94.94 101 ARG A CA 1
ATOM 798 C C . ARG A 1 101 ? -1.822 9.256 1.420 1.00 94.94 101 ARG A C 1
ATOM 800 O O . ARG A 1 101 ? -1.411 8.581 0.472 1.00 94.94 101 ARG A O 1
ATOM 807 N N . VAL A 1 102 ? -1.906 10.584 1.393 1.00 95.94 102 VAL A N 1
ATOM 808 C CA . VAL A 1 102 ? -1.415 11.410 0.282 1.00 95.94 102 VAL A CA 1
ATOM 809 C C . VAL A 1 102 ? 0.099 11.258 0.161 1.00 95.94 102 VAL A C 1
ATOM 811 O O . VAL A 1 102 ? 0.563 10.778 -0.874 1.00 95.94 102 VAL A O 1
ATOM 814 N N . ALA A 1 103 ? 0.845 11.488 1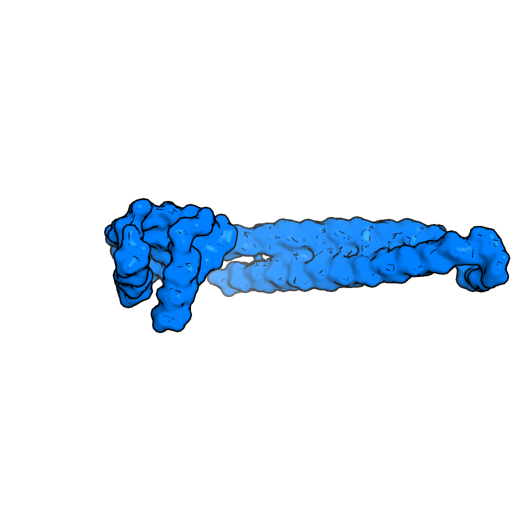.243 1.00 96.56 103 ALA A N 1
ATOM 815 C CA . ALA A 1 103 ? 2.301 11.366 1.269 1.00 96.56 103 ALA A CA 1
ATOM 816 C C . ALA A 1 103 ? 2.782 9.970 0.824 1.00 96.56 103 ALA A C 1
ATOM 818 O O . ALA A 1 103 ? 3.711 9.824 0.024 1.00 96.56 103 ALA A O 1
ATOM 819 N N . ALA A 1 104 ? 2.112 8.901 1.270 1.00 96.06 104 ALA A N 1
ATOM 82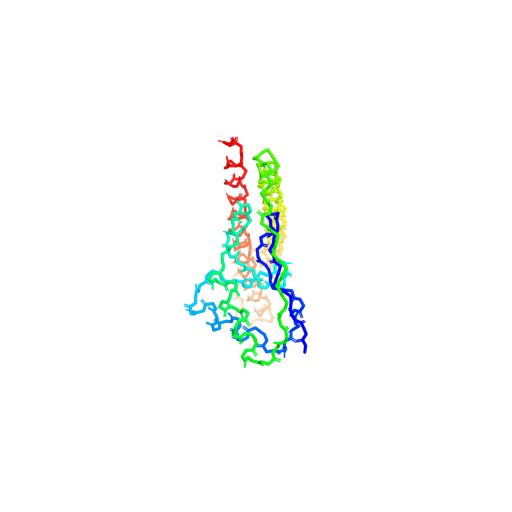0 C CA . ALA A 1 104 ? 2.442 7.537 0.859 1.00 96.06 104 ALA A CA 1
ATOM 821 C C . ALA A 1 104 ? 2.190 7.277 -0.640 1.00 96.06 104 ALA A C 1
ATOM 823 O O . ALA A 1 104 ? 2.917 6.493 -1.271 1.00 96.06 104 ALA A O 1
ATOM 824 N N . LEU A 1 105 ? 1.151 7.891 -1.218 1.00 97.38 105 LEU A N 1
ATOM 825 C CA . LEU A 1 105 ? 0.836 7.785 -2.642 1.00 97.38 105 LEU A CA 1
ATOM 826 C C . LEU A 1 105 ? 1.800 8.605 -3.500 1.00 97.38 105 LEU A C 1
ATOM 828 O O . LEU A 1 105 ? 2.249 8.089 -4.523 1.00 97.38 105 LEU A O 1
ATOM 832 N N . GLU A 1 106 ? 2.179 9.801 -3.064 1.00 97.81 106 GLU A N 1
ATOM 833 C CA . GLU A 1 106 ? 3.197 10.636 -3.711 1.00 97.81 106 GLU A CA 1
ATOM 834 C C . GLU A 1 106 ? 4.552 9.935 -3.730 1.00 97.81 106 GLU A C 1
ATOM 836 O O . GLU A 1 106 ? 5.112 9.682 -4.798 1.00 97.81 106 GLU A O 1
ATOM 841 N N . ALA A 1 107 ? 5.013 9.442 -2.577 1.00 97.94 107 ALA A N 1
ATOM 842 C CA . ALA A 1 107 ? 6.250 8.672 -2.499 1.00 97.94 107 ALA A CA 1
ATOM 843 C C . ALA A 1 107 ? 6.216 7.438 -3.421 1.00 97.94 107 ALA A C 1
ATOM 845 O O . ALA A 1 107 ? 7.240 6.999 -3.956 1.00 97.94 107 ALA A O 1
ATOM 846 N N . LYS A 1 108 ? 5.038 6.828 -3.612 1.00 97.62 108 LYS A N 1
ATOM 847 C CA . LYS A 1 108 ? 4.859 5.723 -4.561 1.00 97.62 108 LYS A CA 1
ATOM 848 C C . LYS A 1 108 ? 4.916 6.198 -6.013 1.00 97.62 108 LYS A C 1
ATOM 850 O O . LYS A 1 108 ? 5.515 5.483 -6.820 1.00 97.62 108 LYS A O 1
ATOM 855 N N . ALA A 1 109 ? 4.312 7.336 -6.344 1.00 98.31 109 ALA A N 1
ATOM 856 C CA . ALA A 1 109 ? 4.388 7.945 -7.667 1.00 98.31 109 ALA A CA 1
ATOM 857 C C . ALA A 1 109 ? 5.844 8.259 -8.035 1.00 98.31 109 ALA A C 1
ATOM 859 O O . ALA A 1 109 ? 6.306 7.798 -9.078 1.00 98.31 109 ALA A O 1
ATOM 860 N N . ASP A 1 110 ? 6.612 8.857 -7.124 1.00 98.38 110 ASP A N 1
ATOM 861 C CA . ASP A 1 110 ? 8.039 9.143 -7.313 1.00 98.38 110 ASP A CA 1
ATOM 862 C C . ASP A 1 110 ? 8.865 7.894 -7.603 1.00 98.38 110 ASP A C 1
ATOM 864 O O . ASP A 1 110 ? 9.705 7.870 -8.507 1.00 98.38 110 ASP A O 1
ATOM 868 N N . ARG A 1 111 ? 8.634 6.815 -6.842 1.00 98.44 111 ARG A N 1
ATOM 869 C CA . ARG A 1 111 ? 9.317 5.537 -7.089 1.00 98.44 111 ARG A CA 1
ATOM 870 C C . ARG A 1 111 ? 8.991 4.996 -8.478 1.00 98.44 111 ARG A C 1
ATOM 872 O O . ARG A 1 111 ? 9.877 4.449 -9.132 1.00 98.44 111 ARG A O 1
ATOM 879 N N . ARG A 1 112 ? 7.744 5.132 -8.941 1.00 98.25 112 ARG A N 1
ATOM 880 C CA . ARG A 1 112 ? 7.347 4.687 -10.284 1.00 98.25 112 ARG A CA 1
ATOM 881 C C . ARG A 1 112 ? 7.904 5.588 -11.382 1.00 98.25 112 ARG A C 1
ATOM 883 O O . ARG A 1 112 ? 8.363 5.050 -12.382 1.00 98.25 112 ARG A O 1
ATOM 890 N N . ALA A 1 113 ? 7.964 6.899 -11.172 1.00 98.50 113 ALA A N 1
ATOM 891 C CA . ALA A 1 113 ? 8.592 7.835 -12.102 1.00 98.50 113 ALA A CA 1
ATOM 892 C C . ALA A 1 113 ? 10.084 7.519 -12.295 1.00 98.50 113 ALA A C 1
ATOM 894 O O . ALA A 1 113 ? 10.553 7.392 -13.424 1.00 98.50 113 ALA A O 1
ATOM 895 N N . ARG A 1 114 ? 10.819 7.267 -11.201 1.00 98.56 114 ARG A N 1
ATOM 896 C CA . ARG A 1 114 ? 12.227 6.831 -11.268 1.00 98.56 114 ARG A CA 1
ATOM 897 C C . ARG A 1 114 ? 12.395 5.507 -12.018 1.00 98.56 114 ARG A C 1
ATOM 899 O O . ARG A 1 114 ? 13.330 5.360 -12.799 1.00 98.56 114 ARG A O 1
ATOM 906 N N . GLN A 1 115 ? 11.487 4.551 -11.810 1.00 98.31 115 GLN A N 1
ATOM 907 C CA . GLN A 1 115 ? 11.493 3.279 -12.544 1.00 98.31 115 GLN A CA 1
ATOM 908 C C . GLN A 1 115 ? 11.215 3.467 -14.039 1.00 98.31 115 GLN A C 1
ATOM 910 O O . GLN A 1 115 ? 11.889 2.837 -14.850 1.00 98.31 115 GLN A O 1
ATOM 915 N N . ALA A 1 116 ? 10.269 4.336 -14.406 1.00 98.56 116 ALA A N 1
ATOM 916 C CA . ALA A 1 116 ? 9.981 4.667 -15.799 1.00 98.56 116 ALA A CA 1
ATOM 917 C C . ALA A 1 116 ? 11.191 5.322 -16.479 1.00 98.56 116 ALA A C 1
ATOM 919 O O . ALA A 1 116 ? 11.615 4.857 -17.532 1.00 98.56 116 ALA A O 1
ATOM 920 N N . ALA A 1 117 ? 11.826 6.305 -15.832 1.00 98.44 117 ALA A N 1
ATOM 921 C CA . ALA A 1 117 ? 13.036 6.948 -16.350 1.00 98.44 117 ALA A CA 1
ATOM 922 C C . ALA A 1 117 ? 14.198 5.954 -16.539 1.00 98.44 117 ALA A C 1
ATOM 924 O O . ALA A 1 117 ? 14.900 5.987 -17.550 1.00 98.44 117 ALA A O 1
ATOM 925 N N . ALA A 1 118 ? 14.390 5.031 -15.591 1.00 98.38 118 ALA A N 1
ATOM 926 C CA . ALA A 1 118 ? 15.404 3.986 -15.708 1.00 98.38 118 ALA A CA 1
ATOM 927 C C . ALA A 1 118 ? 15.101 2.995 -16.848 1.00 98.38 118 ALA A C 1
ATOM 929 O O . ALA A 1 118 ? 16.020 2.578 -17.559 1.00 98.38 118 ALA A O 1
ATOM 930 N N . ALA A 1 119 ? 13.830 2.626 -17.034 1.00 98.31 119 ALA A N 1
ATOM 931 C CA . ALA A 1 119 ? 13.398 1.745 -18.116 1.00 98.31 119 ALA A CA 1
ATOM 932 C C . ALA A 1 119 ? 13.547 2.414 -19.492 1.00 98.31 119 ALA A C 1
ATOM 934 O O . ALA A 1 119 ? 14.024 1.768 -20.423 1.00 98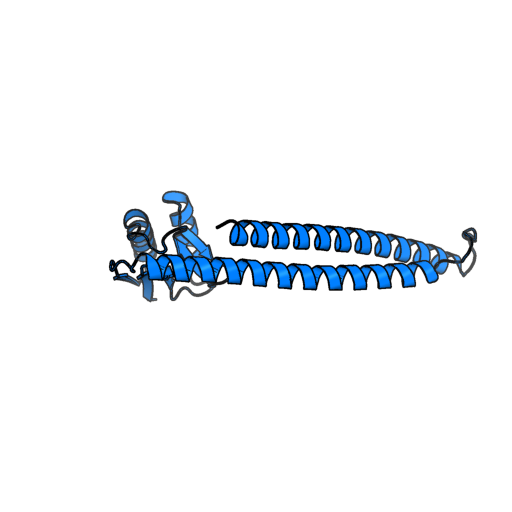.31 119 ALA A O 1
ATOM 935 N N . ASP A 1 120 ? 13.241 3.708 -19.598 1.00 98.31 120 ASP A N 1
ATOM 936 C CA . ASP A 1 120 ? 13.464 4.502 -20.808 1.00 98.31 120 ASP A CA 1
ATOM 937 C C . ASP A 1 120 ? 14.954 4.599 -21.166 1.00 98.31 120 ASP A C 1
ATOM 939 O O . ASP A 1 120 ? 15.353 4.307 -22.292 1.00 98.31 120 ASP A O 1
ATOM 943 N N . ALA A 1 121 ? 15.812 4.910 -20.190 1.00 98.19 121 ALA A N 1
ATOM 944 C CA . ALA A 1 121 ? 17.256 4.933 -20.410 1.00 98.19 121 ALA A CA 1
ATOM 945 C C . ALA A 1 121 ? 17.796 3.557 -20.846 1.00 98.19 121 ALA A C 1
ATOM 947 O O . ALA A 1 121 ? 18.701 3.468 -21.676 1.00 98.19 121 ALA A O 1
ATOM 948 N N . ALA A 1 122 ? 17.245 2.464 -20.306 1.00 97.62 122 ALA A N 1
ATOM 949 C CA . ALA A 1 122 ? 17.589 1.112 -20.738 1.00 97.62 122 ALA A CA 1
ATOM 950 C C . ALA A 1 122 ? 17.100 0.810 -22.163 1.00 97.62 122 ALA A C 1
ATOM 952 O O . ALA A 1 122 ? 17.838 0.187 -22.926 1.00 97.62 122 ALA A O 1
ATOM 953 N N . HIS A 1 123 ? 15.900 1.268 -22.529 1.00 97.62 123 HIS A N 1
ATOM 954 C CA . HIS A 1 123 ? 15.383 1.182 -23.892 1.00 97.62 123 HIS A CA 1
ATOM 955 C C . HIS A 1 123 ? 16.282 1.925 -24.882 1.00 97.62 123 HIS A C 1
ATOM 957 O O . HIS A 1 123 ? 16.703 1.317 -25.864 1.00 97.62 123 HIS A O 1
ATOM 963 N N . ARG A 1 124 ? 16.658 3.177 -24.593 1.00 96.94 124 ARG A N 1
ATOM 964 C CA . ARG A 1 124 ? 17.543 3.971 -25.460 1.00 96.94 124 ARG A CA 1
ATOM 965 C C . ARG A 1 124 ? 18.883 3.284 -25.715 1.00 96.94 124 ARG A C 1
ATOM 967 O O . ARG A 1 124 ? 19.243 3.076 -26.867 1.00 96.94 124 ARG A O 1
ATOM 974 N N . ARG A 1 125 ? 19.551 2.797 -24.663 1.00 96.44 125 ARG A N 1
ATOM 975 C CA . ARG A 1 125 ? 20.803 2.024 -24.804 1.00 96.44 125 ARG A CA 1
ATOM 976 C C . ARG A 1 125 ? 20.633 0.748 -25.636 1.00 96.44 125 ARG A C 1
ATOM 978 O O . ARG A 1 125 ? 21.527 0.365 -26.388 1.00 96.44 125 ARG A O 1
ATOM 985 N N . ALA A 1 126 ? 19.503 0.055 -25.486 1.00 95.00 126 ALA A N 1
ATOM 986 C CA . ALA A 1 126 ? 19.224 -1.146 -26.268 1.00 95.00 126 ALA A CA 1
ATOM 987 C C . ALA A 1 126 ? 18.960 -0.811 -27.745 1.00 95.00 126 ALA A C 1
ATOM 989 O O . ALA A 1 126 ? 19.432 -1.537 -28.616 1.00 95.00 126 ALA A O 1
ATOM 990 N N . ALA A 1 127 ? 18.269 0.298 -28.023 1.00 93.62 127 ALA A N 1
ATOM 991 C CA . ALA A 1 127 ? 18.024 0.791 -29.375 1.00 93.62 127 ALA A CA 1
ATOM 992 C C . ALA A 1 127 ? 19.324 1.225 -30.074 1.00 93.62 127 ALA A C 1
ATOM 994 O O . ALA A 1 127 ? 19.542 0.855 -31.221 1.00 93.62 127 ALA A O 1
ATOM 995 N N . GLU A 1 128 ? 20.231 1.903 -29.364 1.00 93.62 128 GLU A N 1
ATOM 996 C CA . GLU A 1 128 ? 21.572 2.266 -29.860 1.00 93.62 128 GLU A CA 1
ATOM 997 C C . GLU A 1 128 ? 22.434 1.044 -30.224 1.00 93.62 128 GLU A C 1
ATOM 999 O O . GLU A 1 128 ? 23.357 1.144 -31.027 1.00 93.62 128 GLU A O 1
ATOM 1004 N N . SER A 1 129 ? 22.136 -0.125 -29.647 1.00 90.12 129 SER A N 1
ATOM 1005 C CA . SER A 1 129 ? 22.844 -1.378 -29.938 1.00 90.12 129 SER A CA 1
ATOM 1006 C C . SER A 1 129 ? 22.335 -2.090 -31.199 1.00 90.12 129 SER A C 1
ATOM 1008 O O . SER A 1 129 ? 22.920 -3.098 -31.607 1.00 90.12 129 SER A O 1
ATOM 1010 N N . VAL A 1 130 ? 21.227 -1.630 -31.790 1.00 91.75 130 VAL A N 1
ATOM 1011 C CA . VAL A 1 130 ? 20.704 -2.161 -33.054 1.00 91.75 130 VAL A CA 1
ATOM 1012 C C . VAL A 1 130 ? 21.508 -1.557 -34.208 1.00 91.75 130 VAL A C 1
ATOM 1014 O O . VAL A 1 130 ? 21.745 -0.348 -34.197 1.00 91.75 130 VAL A O 1
ATOM 1017 N N . PRO A 1 131 ? 21.934 -2.358 -35.207 1.00 86.94 131 PRO A N 1
ATOM 1018 C CA . PRO A 1 131 ? 22.617 -1.831 -36.383 1.00 86.94 131 PRO A CA 1
ATOM 1019 C C . PRO A 1 131 ? 21.867 -0.640 -37.001 1.00 86.94 131 PRO A C 1
ATOM 1021 O O . PRO A 1 131 ? 20.645 -0.704 -37.178 1.00 86.94 131 PRO A O 1
ATOM 1024 N N . PRO A 1 132 ? 22.572 0.466 -37.293 1.00 81.81 132 PRO A N 1
ATOM 1025 C CA . PRO A 1 132 ? 21.937 1.712 -37.694 1.00 81.81 132 PRO A CA 1
ATOM 1026 C C . PRO A 1 132 ? 21.257 1.581 -39.061 1.00 81.81 132 PRO A C 1
ATOM 1028 O O . PRO A 1 132 ? 21.589 0.715 -39.868 1.00 81.81 132 PRO A O 1
ATOM 1031 N N . MET A 1 133 ? 20.317 2.489 -39.336 1.00 82.44 133 MET A N 1
ATOM 1032 C CA . MET A 1 133 ? 19.678 2.653 -40.653 1.00 82.44 133 MET A CA 1
ATOM 1033 C C . MET A 1 133 ? 18.919 1.422 -41.179 1.00 82.44 133 MET A C 1
ATOM 1035 O O . MET A 1 133 ? 18.666 1.326 -42.376 1.00 82.44 133 MET A O 1
ATOM 1039 N N . GLY A 1 134 ? 18.525 0.491 -40.302 1.00 80.94 134 GLY A N 1
ATOM 1040 C CA . GLY A 1 134 ? 17.736 -0.675 -40.705 1.00 80.94 134 GLY A CA 1
ATOM 1041 C C . GLY A 1 134 ? 18.515 -1.648 -41.588 1.00 80.94 134 GLY A C 1
ATOM 1042 O O . GLY A 1 134 ? 17.943 -2.209 -42.523 1.00 80.94 134 GLY A O 1
ATOM 1043 N N . GLU A 1 135 ? 19.815 -1.832 -41.312 1.00 88.06 135 GLU A N 1
ATOM 1044 C CA . GLU A 1 135 ? 20.639 -2.823 -42.010 1.00 88.06 135 GLU A CA 1
ATOM 1045 C C . GLU A 1 135 ? 19.908 -4.183 -42.060 1.00 88.06 135 GLU A C 1
ATOM 1047 O O . GLU A 1 135 ? 19.434 -4.667 -41.028 1.00 88.06 135 GLU A O 1
ATOM 1052 N N . PRO A 1 136 ? 19.797 -4.836 -43.231 1.00 91.56 136 PRO A N 1
ATOM 1053 C CA . PRO A 1 136 ? 19.193 -6.158 -43.308 1.00 91.56 136 PRO A CA 1
ATOM 1054 C C . PRO A 1 136 ? 19.976 -7.204 -42.506 1.00 91.56 136 PRO A C 1
ATOM 1056 O O . PRO A 1 136 ? 21.209 -7.198 -42.445 1.00 91.56 136 PRO A O 1
ATOM 1059 N N . ILE A 1 137 ? 19.262 -8.172 -41.931 1.00 92.94 137 ILE A N 1
ATOM 1060 C CA . ILE A 1 137 ? 19.894 -9.320 -41.274 1.00 92.94 137 ILE A CA 1
ATOM 1061 C C . ILE A 1 137 ? 20.563 -10.195 -42.342 1.00 92.94 137 ILE A C 1
ATOM 1063 O O . ILE A 1 137 ? 19.897 -10.789 -43.187 1.00 92.94 137 ILE A O 1
ATOM 1067 N N . LYS A 1 138 ? 21.892 -10.303 -42.274 1.00 93.69 138 LYS A N 1
ATOM 1068 C CA . LYS A 1 138 ? 22.703 -11.172 -43.139 1.00 93.69 138 LYS A CA 1
ATOM 1069 C C . LYS A 1 138 ? 22.540 -12.637 -42.718 1.00 93.69 138 LYS A C 1
ATOM 1071 O O . LYS A 1 138 ? 23.257 -13.104 -41.837 1.00 93.69 138 LYS A O 1
ATOM 1076 N N . VAL A 1 139 ? 21.579 -13.338 -43.317 1.00 95.44 139 VAL A N 1
ATOM 1077 C CA . VAL A 1 139 ? 21.288 -14.752 -43.015 1.00 95.44 139 VAL A CA 1
ATOM 1078 C C . VAL A 1 139 ? 22.485 -15.641 -43.375 1.00 95.44 139 VAL A C 1
ATOM 1080 O O . VAL A 1 139 ? 23.068 -15.493 -44.446 1.00 95.44 139 VAL A O 1
ATOM 1083 N N . GLY A 1 140 ? 22.871 -16.543 -42.471 1.00 93.94 140 GLY A N 1
ATOM 1084 C CA . GLY A 1 140 ? 24.020 -17.444 -42.616 1.00 93.94 140 GLY A CA 1
ATOM 1085 C C . GLY A 1 140 ? 25.378 -16.816 -42.276 1.00 93.94 140 GLY A C 1
ATOM 1086 O O . GLY A 1 140 ? 26.395 -17.507 -42.296 1.00 93.94 140 GLY A O 1
ATOM 1087 N N . HIS A 1 141 ? 25.425 -15.523 -41.940 1.00 96.00 141 HIS A N 1
ATOM 1088 C CA . HIS A 1 141 ? 26.655 -14.835 -41.550 1.00 96.00 141 HIS A CA 1
ATOM 1089 C C . HIS A 1 141 ? 26.920 -14.961 -40.040 1.00 96.00 141 HIS A C 1
ATOM 1091 O O . HIS A 1 141 ? 25.990 -15.000 -39.235 1.00 96.00 141 HIS A O 1
ATOM 1097 N N . TYR A 1 142 ? 28.189 -14.924 -39.613 1.00 95.69 142 TYR A N 1
ATOM 1098 C CA . TYR A 1 142 ? 28.557 -15.068 -38.191 1.00 95.69 142 TYR A CA 1
ATOM 1099 C C . TYR A 1 142 ? 27.941 -13.988 -37.273 1.00 95.69 142 TYR A C 1
ATOM 1101 O O . TYR A 1 142 ? 27.832 -14.179 -36.061 1.00 95.69 142 TYR A O 1
ATOM 1109 N N . SER A 1 143 ? 27.538 -12.838 -37.830 1.00 92.31 143 SER A N 1
ATOM 1110 C CA . SER A 1 143 ? 26.893 -11.742 -37.092 1.00 92.31 143 SER A CA 1
ATOM 1111 C C . SER A 1 143 ? 25.372 -11.878 -36.958 1.00 92.31 143 SER A C 1
ATOM 1113 O O . SER A 1 143 ? 24.782 -11.126 -36.179 1.00 92.31 143 SER A O 1
ATOM 1115 N N . GLU A 1 144 ? 24.736 -12.825 -37.661 1.00 95.06 144 GLU A N 1
ATOM 1116 C CA . GLU A 1 144 ? 23.275 -12.981 -37.701 1.00 95.06 144 GLU A CA 1
ATOM 1117 C C . GLU A 1 144 ? 22.670 -13.065 -36.296 1.00 95.06 144 GLU A C 1
ATOM 1119 O O . GLU A 1 144 ? 21.767 -12.301 -35.949 1.00 95.06 144 GLU A O 1
ATOM 1124 N N . HIS A 1 145 ? 23.200 -13.967 -35.464 1.00 95.31 145 HIS A N 1
ATOM 1125 C CA . HIS A 1 145 ? 22.688 -14.192 -34.114 1.00 95.31 145 HIS A CA 1
ATOM 1126 C C . HIS A 1 145 ? 22.758 -12.919 -33.260 1.00 95.31 145 HIS A C 1
ATOM 1128 O O . HIS A 1 145 ? 21.816 -12.594 -32.537 1.00 95.31 145 HIS A O 1
ATOM 1134 N N . ARG A 1 146 ? 23.858 -12.161 -33.367 1.00 93.69 146 ARG A N 1
ATOM 1135 C CA . ARG A 1 146 ? 24.032 -10.904 -32.630 1.00 93.69 146 ARG A CA 1
ATOM 1136 C C . ARG A 1 146 ? 23.001 -9.861 -33.064 1.00 93.69 146 ARG A C 1
ATOM 1138 O O . ARG A 1 146 ? 22.445 -9.202 -32.192 1.00 93.69 146 ARG A O 1
ATOM 1145 N N . HIS A 1 147 ? 22.738 -9.753 -34.368 1.00 94.94 147 HIS A N 1
ATOM 1146 C CA . HIS A 1 147 ? 21.769 -8.813 -34.933 1.00 94.94 147 HIS A CA 1
ATOM 1147 C C . HIS A 1 147 ? 20.336 -9.146 -34.487 1.00 94.94 147 HIS A C 1
ATOM 1149 O O . HIS A 1 147 ? 19.638 -8.296 -33.937 1.00 94.94 147 HIS A O 1
ATOM 1155 N N . ARG A 1 148 ? 19.899 -10.405 -34.620 1.00 95.62 148 ARG A N 1
ATOM 1156 C CA . ARG A 1 148 ? 18.569 -10.824 -34.133 1.00 95.62 148 ARG A CA 1
ATOM 1157 C C . ARG A 1 148 ? 18.393 -10.504 -32.649 1.00 95.62 148 ARG A C 1
ATOM 1159 O O . ARG A 1 148 ? 17.398 -9.906 -32.251 1.00 95.62 148 ARG A O 1
ATOM 1166 N N . LYS A 1 149 ? 19.413 -10.819 -31.848 1.00 95.69 149 LYS A N 1
ATOM 1167 C CA . LYS A 1 149 ? 19.397 -10.594 -30.403 1.00 95.69 149 LYS A CA 1
ATOM 1168 C C . LYS A 1 149 ? 19.427 -9.113 -30.016 1.00 95.69 149 LYS A C 1
ATOM 1170 O O . LYS A 1 149 ? 18.920 -8.765 -28.955 1.00 95.69 149 LYS A O 1
ATOM 1175 N N . SER A 1 150 ? 20.047 -8.225 -30.799 1.00 95.50 150 SER A N 1
ATOM 1176 C CA . SER A 1 150 ? 19.991 -6.781 -30.519 1.00 95.50 150 SER A CA 1
ATOM 1177 C C . SER A 1 150 ? 18.590 -6.224 -30.764 1.00 95.50 150 SER A C 1
ATOM 1179 O O . SER A 1 150 ? 18.095 -5.482 -29.920 1.00 95.50 150 SER A O 1
ATOM 1181 N N . ILE A 1 151 ? 17.930 -6.638 -31.853 1.00 94.75 151 ILE A N 1
ATOM 1182 C CA . ILE A 1 151 ? 16.544 -6.245 -32.161 1.00 94.75 151 ILE A CA 1
ATOM 1183 C C . ILE A 1 151 ? 15.588 -6.740 -31.070 1.00 94.75 151 ILE A C 1
ATOM 1185 O O . ILE A 1 151 ? 14.825 -5.948 -30.525 1.00 94.75 151 ILE A O 1
ATOM 1189 N N . GLU A 1 152 ? 15.667 -8.023 -30.707 1.00 96.12 152 GLU A N 1
ATOM 1190 C CA . GLU A 1 152 ? 14.836 -8.622 -29.652 1.00 96.12 152 GLU A CA 1
ATOM 1191 C C . GLU A 1 152 ? 14.997 -7.879 -28.318 1.00 96.12 152 GLU A C 1
ATOM 1193 O O . GLU A 1 152 ? 14.019 -7.442 -27.716 1.00 96.12 152 GLU A O 1
ATOM 1198 N N . ARG A 1 153 ? 16.241 -7.626 -27.888 1.00 96.56 153 ARG A N 1
ATOM 1199 C CA . ARG A 1 153 ? 16.500 -6.870 -26.654 1.00 96.56 153 ARG A CA 1
ATOM 1200 C C . ARG A 1 153 ? 15.947 -5.448 -26.702 1.00 96.56 153 ARG A C 1
ATOM 1202 O O . ARG A 1 153 ? 15.460 -4.972 -25.675 1.00 96.56 153 ARG A O 1
ATOM 1209 N N . ALA A 1 154 ? 16.059 -4.762 -27.840 1.00 96.06 154 ALA A N 1
ATOM 1210 C CA . ALA A 1 154 ? 15.530 -3.412 -28.014 1.00 96.06 154 ALA A CA 1
ATOM 1211 C C . ALA A 1 154 ? 13.997 -3.398 -27.945 1.00 96.06 154 ALA A C 1
ATOM 1213 O O . ALA A 1 154 ? 13.429 -2.547 -27.256 1.00 96.06 154 ALA A O 1
ATOM 1214 N N . TRP A 1 155 ? 13.345 -4.377 -28.580 1.00 96.56 155 TRP A N 1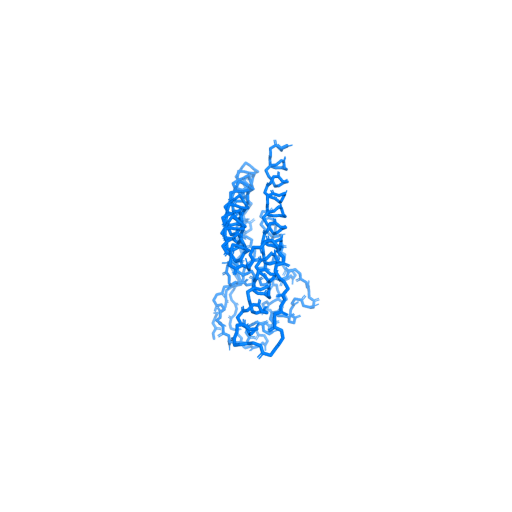
ATOM 1215 C CA . TRP A 1 155 ? 11.898 -4.577 -28.530 1.00 96.56 155 TRP A CA 1
ATOM 1216 C C . TRP A 1 155 ? 11.405 -4.863 -27.107 1.00 96.56 155 TRP A C 1
ATOM 1218 O O . TRP A 1 155 ? 10.514 -4.181 -26.598 1.00 96.56 155 TRP A O 1
ATOM 1228 N N . ASP A 1 156 ? 12.049 -5.795 -26.408 1.00 98.00 156 ASP A N 1
ATOM 1229 C CA . ASP A 1 156 ? 11.708 -6.118 -25.024 1.00 98.00 156 ASP A CA 1
ATOM 1230 C C . ASP A 1 156 ? 11.916 -4.924 -24.085 1.00 98.00 156 ASP A C 1
ATOM 1232 O O . ASP A 1 156 ? 11.140 -4.694 -23.152 1.00 98.00 156 ASP A O 1
ATOM 1236 N N . ALA A 1 157 ? 12.987 -4.153 -24.300 1.00 97.88 157 ALA A N 1
ATOM 1237 C CA . ALA A 1 157 ? 13.264 -2.962 -23.509 1.00 97.88 157 ALA A CA 1
ATOM 1238 C C . ALA A 1 157 ? 12.230 -1.859 -23.763 1.00 97.88 157 ALA A C 1
ATOM 1240 O O . ALA A 1 157 ? 11.806 -1.215 -22.803 1.00 97.88 157 ALA A O 1
ATOM 1241 N N . LEU A 1 158 ? 11.773 -1.693 -25.009 1.00 97.94 158 LEU A N 1
ATOM 1242 C CA . LEU A 1 158 ? 10.667 -0.796 -25.345 1.00 97.94 158 LEU A CA 1
ATOM 1243 C C . LEU A 1 158 ? 9.390 -1.204 -24.602 1.00 97.94 158 LEU A C 1
ATOM 1245 O O . LEU A 1 158 ? 8.791 -0.373 -23.921 1.00 97.94 158 LEU A O 1
ATOM 1249 N N . GLY A 1 159 ? 9.012 -2.486 -24.660 1.00 98.19 159 GLY A N 1
ATOM 1250 C CA . GLY A 1 159 ? 7.832 -3.000 -23.957 1.00 98.19 159 GLY A CA 1
ATOM 1251 C C . GLY A 1 159 ? 7.888 -2.736 -22.449 1.00 98.19 159 GLY A C 1
ATOM 1252 O O . GLY A 1 159 ? 6.927 -2.237 -21.861 1.00 98.19 159 GLY A O 1
ATOM 1253 N N . ARG A 1 160 ? 9.048 -2.978 -21.822 1.00 98.31 160 ARG A N 1
ATOM 1254 C CA . ARG A 1 160 ? 9.268 -2.651 -20.402 1.00 98.31 160 ARG A CA 1
ATOM 1255 C C . ARG A 1 160 ? 9.172 -1.151 -20.115 1.00 98.31 160 ARG A C 1
ATOM 1257 O O . ARG A 1 160 ? 8.603 -0.790 -19.087 1.00 98.31 160 ARG A O 1
ATOM 1264 N N . SER A 1 161 ? 9.707 -0.294 -20.987 1.00 98.44 161 SER A N 1
ATOM 1265 C CA . SER A 1 161 ? 9.621 1.167 -20.842 1.00 98.44 161 SER A CA 1
ATOM 1266 C C . SER A 1 161 ? 8.168 1.650 -20.878 1.00 98.44 161 SER A C 1
ATOM 1268 O O . SER A 1 161 ? 7.727 2.357 -19.971 1.00 98.44 161 SER A O 1
ATOM 1270 N N . VAL A 1 162 ? 7.381 1.172 -21.849 1.00 98.44 162 VAL A N 1
ATOM 1271 C CA . VAL A 1 162 ? 5.953 1.507 -21.981 1.00 98.44 162 VAL A CA 1
ATOM 1272 C C . VAL A 1 162 ? 5.161 1.085 -20.743 1.00 98.44 162 VAL A C 1
ATOM 1274 O O . VAL A 1 162 ? 4.401 1.884 -20.192 1.00 98.44 162 VAL A O 1
ATOM 1277 N N . GLU A 1 163 ? 5.348 -0.145 -20.259 1.00 98.44 163 GLU A N 1
ATOM 1278 C CA . GLU A 1 163 ? 4.646 -0.619 -19.060 1.00 98.44 163 GLU A CA 1
ATOM 1279 C C . GLU A 1 163 ? 5.060 0.134 -17.792 1.00 98.44 163 GLU A C 1
ATOM 1281 O O . GLU A 1 163 ? 4.214 0.439 -16.942 1.00 98.44 163 GLU A O 1
ATOM 1286 N N . ALA A 1 164 ? 6.342 0.486 -17.669 1.00 98.31 164 ALA A N 1
ATOM 1287 C CA . ALA A 1 164 ? 6.826 1.303 -16.566 1.00 98.31 164 ALA A CA 1
ATOM 1288 C C . ALA A 1 164 ? 6.217 2.714 -16.603 1.00 98.31 164 ALA A C 1
ATOM 1290 O O . ALA A 1 164 ? 5.767 3.197 -15.562 1.00 98.31 164 ALA A O 1
ATOM 1291 N N . ASN A 1 165 ? 6.120 3.334 -17.784 1.00 98.31 165 ASN A N 1
ATOM 1292 C CA . ASN A 1 165 ? 5.499 4.647 -17.943 1.00 98.31 165 ASN A CA 1
ATOM 1293 C C . ASN A 1 165 ? 4.005 4.619 -17.584 1.00 98.31 165 ASN A C 1
ATOM 1295 O O . ASN A 1 165 ? 3.556 5.385 -16.734 1.00 98.31 165 ASN A O 1
ATOM 1299 N N . ARG A 1 166 ? 3.250 3.639 -18.101 1.00 98.50 166 ARG A N 1
ATOM 1300 C CA . ARG A 1 166 ? 1.838 3.429 -17.725 1.00 98.50 166 ARG A CA 1
ATOM 1301 C C . ARG A 1 166 ? 1.667 3.221 -16.218 1.00 98.50 166 ARG A C 1
ATOM 1303 O O . ARG A 1 166 ? 0.682 3.652 -15.620 1.00 98.50 166 ARG A O 1
ATOM 1310 N N . ALA A 1 167 ? 2.597 2.513 -15.575 1.00 98.06 167 ALA A N 1
ATOM 1311 C CA . ALA A 1 167 ? 2.571 2.322 -14.129 1.00 98.06 167 ALA A CA 1
ATOM 1312 C C . ALA A 1 167 ? 2.871 3.614 -13.351 1.00 98.06 167 ALA A C 1
ATOM 1314 O O . ALA A 1 167 ? 2.312 3.785 -12.265 1.00 98.06 167 ALA A O 1
ATOM 1315 N N . ALA A 1 168 ? 3.723 4.493 -13.885 1.00 98.44 168 ALA A N 1
ATOM 1316 C CA . ALA A 1 168 ? 4.008 5.809 -13.324 1.00 98.44 168 ALA A CA 1
ATOM 1317 C C . ALA A 1 168 ? 2.806 6.750 -13.443 1.00 98.44 168 ALA A C 1
ATOM 1319 O O . ALA A 1 168 ? 2.385 7.293 -12.424 1.00 98.44 168 ALA A O 1
ATOM 1320 N N . GLU A 1 169 ? 2.184 6.841 -14.619 1.00 98.25 169 GLU A N 1
ATOM 1321 C CA . GLU A 1 169 ? 0.963 7.629 -14.847 1.00 98.25 169 GLU A CA 1
ATOM 1322 C C . GLU A 1 169 ? -0.151 7.215 -13.881 1.00 98.25 169 GLU A C 1
ATOM 1324 O O . GLU A 1 169 ? -0.616 8.019 -13.078 1.00 98.25 169 GLU A O 1
ATOM 1329 N N . ARG A 1 170 ? -0.472 5.914 -13.814 1.00 98.31 170 ARG A N 1
ATOM 1330 C CA . ARG A 1 170 ? -1.476 5.400 -12.865 1.00 98.31 170 ARG A CA 1
ATOM 1331 C C . ARG A 1 170 ? -1.147 5.702 -11.403 1.00 98.31 170 ARG A C 1
ATOM 1333 O O . ARG A 1 170 ? -2.056 5.748 -10.574 1.00 98.31 170 ARG A O 1
ATOM 1340 N N . ALA A 1 171 ? 0.132 5.780 -11.039 1.00 97.75 171 ALA A N 1
ATOM 1341 C CA . ALA A 1 171 ? 0.533 6.104 -9.674 1.00 97.75 171 ALA A CA 1
ATOM 1342 C C . ALA A 1 171 ? 0.373 7.602 -9.391 1.00 97.75 171 ALA A C 1
ATOM 1344 O O . ALA A 1 171 ? -0.163 7.941 -8.337 1.00 97.75 171 ALA A O 1
ATOM 1345 N N . ARG A 1 172 ? 0.761 8.459 -10.342 1.00 97.88 172 ARG A N 1
ATOM 1346 C CA . ARG A 1 172 ? 0.568 9.911 -10.285 1.00 97.88 172 ARG A CA 1
ATOM 1347 C C . ARG A 1 172 ? -0.912 10.267 -10.188 1.00 97.88 172 ARG A C 1
ATOM 1349 O O . ARG A 1 172 ? -1.306 10.922 -9.233 1.00 97.88 172 ARG A O 1
ATOM 1356 N N . ASP A 1 173 ? -1.748 9.735 -11.076 1.00 97.69 173 ASP A N 1
ATOM 1357 C CA . ASP A 1 173 ? -3.181 10.054 -11.107 1.00 97.69 173 ASP A CA 1
ATOM 1358 C C . ASP A 1 173 ? -3.880 9.676 -9.785 1.00 97.69 173 ASP A C 1
ATOM 1360 O O . ASP A 1 173 ? -4.802 10.355 -9.323 1.00 97.69 173 ASP A O 1
ATOM 1364 N N . ARG A 1 174 ? -3.425 8.595 -9.132 1.00 96.19 174 ARG A N 1
ATOM 1365 C CA . ARG A 1 174 ? -3.906 8.193 -7.799 1.00 96.19 174 ARG A CA 1
ATOM 1366 C C . ARG A 1 174 ? -3.447 9.138 -6.694 1.00 96.19 174 ARG A C 1
ATOM 1368 O O . ARG A 1 174 ? -4.234 9.369 -5.779 1.00 96.19 174 ARG A O 1
ATOM 1375 N N . ALA A 1 175 ? -2.205 9.617 -6.749 1.00 96.00 175 ALA A N 1
ATOM 1376 C CA . ALA A 1 175 ? -1.681 10.587 -5.792 1.00 96.00 175 ALA A CA 1
ATOM 1377 C C . ALA A 1 175 ? -2.439 11.914 -5.912 1.00 96.00 175 ALA A C 1
ATOM 1379 O O . ALA A 1 175 ? -3.030 12.357 -4.934 1.00 96.00 175 ALA A O 1
ATOM 1380 N N . GLU A 1 176 ? -2.568 12.448 -7.129 1.00 95.25 176 GLU A N 1
ATOM 1381 C CA . GLU A 1 176 ? -3.325 13.675 -7.393 1.00 95.25 176 GLU A CA 1
ATOM 1382 C C . GLU A 1 176 ? -4.788 13.565 -6.957 1.00 95.25 176 GLU A C 1
ATOM 1384 O O . GLU A 1 176 ? -5.334 14.469 -6.335 1.00 95.25 176 GLU A O 1
ATOM 1389 N N . SER A 1 177 ? -5.450 12.446 -7.263 1.00 94.25 177 SER A N 1
ATOM 1390 C CA . SER A 1 177 ? -6.849 12.258 -6.867 1.00 94.25 177 SER A CA 1
ATOM 1391 C C . SER A 1 177 ? -7.010 12.193 -5.349 1.00 94.25 177 SER A C 1
ATOM 1393 O O . SER A 1 177 ? -8.011 12.675 -4.820 1.00 94.25 177 SER A O 1
ATOM 1395 N N . ALA A 1 178 ? -6.042 11.604 -4.639 1.00 92.38 178 ALA A N 1
ATOM 1396 C CA . ALA A 1 178 ? -6.044 11.602 -3.183 1.00 92.38 178 ALA A CA 1
ATOM 1397 C C . ALA A 1 178 ? -5.813 13.011 -2.625 1.00 92.38 178 ALA A C 1
ATOM 1399 O O . ALA A 1 178 ? -6.603 13.422 -1.783 1.00 92.38 178 ALA A O 1
ATOM 1400 N N . ALA A 1 179 ? -4.820 13.745 -3.138 1.00 92.38 179 ALA A N 1
ATOM 1401 C CA . ALA A 1 179 ? -4.527 15.120 -2.736 1.00 92.38 179 ALA A CA 1
ATOM 1402 C C . ALA A 1 179 ? -5.747 16.032 -2.932 1.00 92.38 179 ALA A C 1
ATOM 1404 O O . ALA A 1 179 ? -6.237 16.603 -1.965 1.00 92.38 179 ALA A O 1
ATOM 1405 N N . ARG A 1 180 ? -6.353 16.026 -4.129 1.00 93.12 180 ARG A N 1
ATOM 1406 C CA . ARG A 1 180 ? -7.572 16.801 -4.430 1.00 93.12 180 ARG A CA 1
ATOM 1407 C C . ARG A 1 180 ? -8.733 16.487 -3.484 1.00 93.12 180 ARG A C 1
ATOM 1409 O O . ARG A 1 180 ? -9.473 17.376 -3.087 1.00 93.12 180 ARG A O 1
ATOM 1416 N N . THR A 1 181 ? -8.921 15.214 -3.129 1.00 89.94 181 THR A N 1
ATOM 1417 C CA . THR A 1 181 ? -10.001 14.817 -2.206 1.00 89.94 181 THR A CA 1
ATOM 1418 C C . THR A 1 181 ? -9.737 15.299 -0.779 1.00 89.94 181 THR A C 1
ATOM 1420 O O . THR A 1 181 ? -10.685 15.536 -0.035 1.00 89.94 181 THR A O 1
ATOM 1423 N N . THR A 1 182 ? -8.468 15.400 -0.385 1.00 86.88 182 THR A N 1
ATOM 1424 C CA . THR A 1 182 ? -8.066 15.921 0.924 1.00 86.88 182 THR A CA 1
ATOM 1425 C C . THR A 1 182 ? -8.171 17.448 0.968 1.00 86.88 182 THR A C 1
ATOM 1427 O O . THR A 1 182 ? -8.662 17.965 1.957 1.00 86.88 182 THR A O 1
ATOM 1430 N N . GLU A 1 183 ? -7.792 18.151 -0.105 1.00 85.00 183 GLU A N 1
ATOM 1431 C CA . GLU A 1 183 ? -7.863 19.620 -0.217 1.00 85.00 183 GLU A CA 1
ATOM 1432 C C . GLU A 1 183 ? -9.294 20.176 -0.235 1.00 85.00 183 GLU A C 1
ATOM 1434 O O . GLU A 1 183 ? -9.542 21.264 0.270 1.00 85.00 183 GLU A O 1
ATOM 1439 N N . LEU A 1 184 ? -10.243 19.452 -0.836 1.00 81.69 184 LEU A N 1
ATOM 1440 C CA . LEU A 1 184 ? -11.646 19.881 -0.950 1.00 81.69 184 LEU A CA 1
ATOM 1441 C C . LEU A 1 184 ? -12.464 19.695 0.341 1.00 81.69 184 LEU A C 1
ATOM 1443 O O . LEU A 1 184 ? -13.691 19.810 0.300 1.00 81.69 184 LEU A O 1
ATOM 1447 N N . ARG A 1 185 ? -11.820 19.336 1.451 1.00 66.19 185 ARG A N 1
ATOM 1448 C CA . ARG A 1 185 ? -12.474 18.962 2.704 1.00 66.19 185 ARG A CA 1
ATOM 1449 C C . ARG A 1 185 ? -12.228 19.999 3.785 1.00 66.19 185 ARG A C 1
ATOM 1451 O O . ARG A 1 185 ? -13.202 20.258 4.522 1.00 66.19 185 ARG A O 1
#

Sequence (185 aa):
MTLTITHTAAEGTMLNDTVRGDGTYEVMCEVKRRVGHWKWSRSLQQWIVHASRDRQPKEYHIKAAADALRAAGYTVELLIDRTARSAAEAEAAHTERQEDRVAALEAKADRRARQAAAADAAHRRAAESVPPMGEPIKVGHYSEHRHRKSIERAWDALGRSVEANRAAERARDRAESAARTTELR

Secondary structure (DSSP, 8-state):
-EEEEEEETTTEEEEES--TTSSHHHHHHHHHHHH--EEEETTTTEEEETT-TTS---HHHHHHHHHHHHHTT-EEEEEE--PPPPHHHHHHHHHHHHHHHHHHHHHHHHHHHHHHHHHHHHHHHHHHTSPGGGPPP-TTSTTHHHHHHHHHHHHHHHHHHHHHHHHHHHHHHHHHHHHHHHHT-

Radius of gyration: 26.6 Å; chains: 1; bounding box: 50×44×70 Å

Foldseek 3Di:
DEWEFEADLAPFTWIDPDDPPPCLVVLVVVLCVVPNQWDQDPVVNTIHGPPGHQHAHPVVSVVSSCVSCVVVPYHYHYHYDRDGDDPVVSVVSVLVVLVVVLVVLVVVLVVLVVQLVVLVVQLVVLVVQAPPPCDDQPPPDPCNVVNVVSVVSNVVSVVSNVVSVVSSVVSVVVSVVSVVVSVVD